Protein AF-A0AA35RNJ8-F1 (afdb_monomer)

Foldseek 3Di:
DDPVVLVVLLVCVVVVHADDPVVLVVLLVLLLVLLQPAFLEAEAEQDPLAQWEWEAEADAQVSVVVVVCCVVQNDFDNNYAYEYAANQHFQHLRSVSRVSSLSNSCSVCVRRRAYAHALCLAPVNCVVRPVCVSCCVSDRNVSVVSSNQSSLSHRQWYQYPVHDIGARADAFPDPPDDPVVSRPDNSRDGQDPDDRCSRSRHHPPDPPDDDDDPDDPDDTDIPRDDDDDDDDDDDDDD

Sequence (238 aa):
MAVEFMTGLLDWLKEEKKLHRKYAYKILLRSKEIFEAQPSLVAVSIPDSSDRFTVCGDIHGQFYDLLNIFTLNGLPSQDNPYLFNGDFVDRGSFSVEVILSLLGFKVLYPDHFFMSRGNHESINMNQMYGFEGEVRAKYSQQMWDLFTEIFNWLPLAHLLQSRVLVTHGGLFSRDGVKVSELVDIDRNRQPPEEGWYSTVLRPLRRKVGTPLYSALSGGRLVLQRTPPSPLPTAVDHS

Organism: Geodia barretti (NCBI:txid519541)

Radius of gyration: 19.71 Å; Cα contacts (8 Å, |Δi|>4): 374; chains: 1; bounding box: 38×42×77 Å

InterPro domains:
  IPR004843 Calcineurin-like, phosphoesterase domain [PF00149] (52-199)
  IPR006186 Serine/threonine-specific protein phosphatase/bis(5-nucleosyl)-tetraphosphatase [PR00114] (52-79)
  IPR006186 Serine/threonine-specific protein phosphatase/bis(5-nucleosyl)-tetraphosphatase [PR00114] (82-109)
  IPR006186 Serine/threonine-specific protein phosphatase/bis(5-nucleosyl)-tetraphosphatase [PR00114] (115-139)
  IPR006186 Serine/threonine-specific protein phosphatase/bis(5-nucleosyl)-tetraphosphatase [PR00114] (149-175)
  IPR006186 Serine/threonine-specific protein phosphatase/bis(5-nucleosyl)-tetraphosphatase [SM00156] (19-230)
  IPR013235 PPP domain [PF08321] (2-42)
  IPR029052 Metallo-dependent phosphatase-like [G3DSA:3.60.21.10] (1-207)
  IPR029052 Metallo-dependent phosphatase-like [SSF56300] (6-201)
  IPR051134 Protein Phosphatase PPP [PTHR45668] (3-196)

Solvent-accessible surface area (backbone atoms only — not comparable to full-atom values): 13580 Å² total; per-residue (Å²): 118,57,72,68,55,52,55,52,47,53,54,40,43,72,71,72,45,80,78,58,66,74,58,52,51,51,39,51,55,53,33,36,58,54,32,67,73,49,52,27,43,41,76,41,79,77,53,90,84,31,82,49,60,46,64,41,62,71,48,27,6,42,38,70,58,53,52,46,51,31,69,76,72,46,64,82,39,84,62,38,25,38,33,38,37,13,26,46,37,23,80,33,95,31,20,69,59,32,48,54,50,53,38,43,44,30,56,58,33,65,92,32,32,43,60,30,28,20,54,45,55,31,70,75,39,18,69,74,39,41,38,48,59,50,36,42,72,78,67,31,66,72,56,41,56,50,51,55,56,38,37,20,36,38,20,47,29,36,29,41,69,87,74,47,79,46,51,42,32,41,67,56,84,50,85,89,75,52,77,71,64,47,43,74,46,87,49,78,48,76,82,56,97,69,60,54,63,42,22,25,34,35,58,78,81,74,72,90,86,74,90,78,89,76,88,71,88,70,98,68,69,72,70,71,86,74,78,84,76,79,77,85,76,84,80,85,80,134

Nearest PDB structures (foldseek):
  4zvz-assembly3_C  TM=9.893E-01  e=2.559E-28  Homo sapiens
  1s95-assembly2_B  TM=9.867E-01  e=2.003E-28  Homo sapiens
  1wao-assembly4_4  TM=9.871E-01  e=3.075E-28  Homo sapiens
  7zr5-assembly1_P  TM=9.859E-01  e=3.075E-28  Homo sapiens
  3icf-assembly1_B  TM=9.747E-01  e=1.811E-22  Saccharomyces cerevisiae

Mean predicted aligned error: 8.87 Å

Structure (mmCIF, N/CA/C/O backbone):
data_AF-A0AA35RNJ8-F1
#
_entry.id   AF-A0AA35RNJ8-F1
#
loop_
_atom_site.group_PDB
_atom_site.id
_atom_site.type_symbol
_atom_site.label_atom_id
_atom_site.label_alt_id
_atom_site.label_comp_id
_atom_site.label_asym_id
_atom_site.label_entity_id
_atom_site.label_seq_id
_atom_site.pdbx_PDB_ins_code
_atom_site.Cartn_x
_atom_site.Cartn_y
_atom_site.Cartn_z
_atom_site.occupancy
_atom_site.B_iso_or_equiv
_atom_site.auth_seq_id
_atom_site.auth_comp_id
_atom_site.auth_asym_id
_atom_site.auth_atom_id
_atom_site.pdbx_PDB_model_num
ATOM 1 N N . MET A 1 1 ? -6.041 -11.421 12.009 1.00 78.44 1 MET A N 1
ATOM 2 C CA . MET A 1 1 ? -7.011 -10.307 11.902 1.00 78.44 1 MET A CA 1
ATOM 3 C C . MET A 1 1 ? -8.291 -10.894 11.342 1.00 78.44 1 MET A C 1
ATOM 5 O O . MET A 1 1 ? -8.174 -11.878 10.628 1.00 78.44 1 MET A O 1
ATOM 9 N N . ALA A 1 2 ? -9.464 -10.380 11.703 1.00 90.44 2 ALA A N 1
ATOM 10 C CA . ALA A 1 2 ? -10.745 -10.917 11.238 1.00 90.44 2 ALA A CA 1
ATOM 11 C C . ALA A 1 2 ? -11.422 -9.932 10.271 1.00 90.44 2 ALA A C 1
ATOM 13 O O . ALA A 1 2 ? -11.096 -8.741 10.296 1.00 90.44 2 ALA A O 1
ATOM 14 N N . VAL A 1 3 ? -12.341 -10.416 9.434 1.00 93.44 3 VAL A N 1
ATOM 15 C CA . VAL A 1 3 ? -13.060 -9.588 8.447 1.00 93.44 3 VAL A CA 1
ATOM 16 C C . VAL A 1 3 ? -13.877 -8.507 9.152 1.00 93.44 3 VAL A C 1
ATOM 18 O O . VAL A 1 3 ? -13.848 -7.348 8.749 1.00 93.44 3 VAL A O 1
ATOM 21 N N . GLU A 1 4 ? -14.502 -8.861 10.272 1.00 95.88 4 GLU A N 1
ATOM 22 C CA . GLU A 1 4 ? -15.328 -7.987 11.108 1.00 95.88 4 GLU A CA 1
ATOM 23 C C . GLU A 1 4 ? -14.520 -6.822 11.688 1.00 95.88 4 GLU A C 1
ATOM 25 O O . GLU A 1 4 ? -15.027 -5.710 11.837 1.00 95.88 4 GLU A O 1
ATOM 30 N N . PHE A 1 5 ? -13.238 -7.055 11.997 1.00 96.81 5 PHE A N 1
ATOM 31 C CA . PHE A 1 5 ? -12.344 -5.981 12.424 1.00 96.81 5 PHE A CA 1
ATOM 32 C C . PHE A 1 5 ? -12.096 -4.993 11.285 1.00 96.81 5 PHE A C 1
ATOM 34 O O . PHE A 1 5 ? -12.084 -3.792 11.528 1.00 96.81 5 PHE A O 1
ATOM 41 N N . MET A 1 6 ? -11.903 -5.482 10.056 1.00 97.75 6 MET A N 1
ATOM 42 C CA . MET A 1 6 ? -11.664 -4.611 8.907 1.00 97.75 6 MET A CA 1
ATOM 43 C C . MET A 1 6 ? -12.905 -3.808 8.532 1.00 97.75 6 MET A C 1
ATOM 45 O O . MET A 1 6 ? -12.786 -2.606 8.331 1.00 97.75 6 MET A O 1
ATOM 49 N N . THR A 1 7 ? -14.090 -4.418 8.499 1.00 96.75 7 THR A N 1
ATOM 50 C CA . THR A 1 7 ? -15.334 -3.675 8.237 1.00 96.75 7 THR A CA 1
ATOM 51 C C . THR A 1 7 ? -15.586 -2.629 9.322 1.00 96.75 7 THR A C 1
ATOM 53 O O . THR A 1 7 ? -15.802 -1.464 9.004 1.00 96.75 7 THR A O 1
ATOM 56 N N . GLY A 1 8 ? -15.426 -2.999 10.599 1.00 98.00 8 GLY A N 1
ATOM 57 C CA . GLY A 1 8 ? -15.548 -2.054 11.711 1.00 98.00 8 GLY A CA 1
ATOM 58 C C . GLY A 1 8 ? -14.493 -0.943 11.687 1.00 98.00 8 GLY A C 1
ATOM 59 O O . GLY A 1 8 ? -14.791 0.190 12.054 1.00 98.00 8 GLY A O 1
ATOM 60 N N . LEU A 1 9 ? -13.270 -1.232 11.228 1.00 98.06 9 LEU A N 1
ATOM 61 C CA . LEU A 1 9 ? -12.228 -0.225 11.029 1.00 98.06 9 LEU A CA 1
ATOM 62 C C . LEU A 1 9 ? -12.621 0.769 9.932 1.00 98.06 9 LEU A C 1
ATOM 64 O O . LEU A 1 9 ? -12.487 1.969 10.149 1.00 98.06 9 LEU A O 1
ATOM 68 N N . LEU A 1 10 ? -13.101 0.293 8.781 1.00 98.31 10 LEU A N 1
ATOM 69 C CA . LEU A 1 10 ? -13.518 1.167 7.683 1.00 98.31 10 LEU A CA 1
ATOM 70 C C . LEU A 1 10 ? -14.651 2.104 8.116 1.00 98.31 10 LEU A C 1
ATOM 72 O O . LEU A 1 10 ? -14.561 3.302 7.863 1.00 98.31 10 LEU A O 1
ATOM 76 N N . ASP A 1 11 ? -15.658 1.588 8.824 1.00 98.25 11 ASP A N 1
ATOM 77 C CA . ASP A 1 11 ? -16.761 2.401 9.350 1.00 98.25 11 ASP A CA 1
ATOM 78 C C . ASP A 1 11 ? -16.270 3.420 10.391 1.00 98.25 11 ASP A C 1
ATOM 80 O O . ASP A 1 11 ? -16.636 4.593 10.342 1.00 98.25 11 ASP A O 1
ATOM 84 N N . TRP A 1 12 ? -15.368 3.011 11.290 1.00 98.31 12 TRP A N 1
ATOM 85 C CA . TRP A 1 12 ? -14.765 3.901 12.287 1.00 98.31 12 TRP A CA 1
ATOM 86 C C . TRP A 1 12 ? -14.001 5.064 11.644 1.00 98.31 12 TRP A C 1
ATOM 88 O O . TRP A 1 12 ? -14.158 6.213 12.055 1.00 98.31 12 TRP A O 1
ATOM 98 N N . LEU A 1 13 ? -13.190 4.776 10.623 1.00 98.25 13 LEU A N 1
ATOM 99 C CA . LEU A 1 13 ? -12.425 5.790 9.895 1.00 98.25 13 LEU A CA 1
ATOM 100 C C . LEU A 1 13 ? -13.328 6.662 9.010 1.00 98.25 13 LEU A C 1
ATOM 102 O O . LEU A 1 13 ? -13.042 7.843 8.839 1.00 98.25 13 LEU A O 1
ATOM 106 N N . LYS A 1 14 ? -14.434 6.116 8.484 1.00 97.88 14 LYS A N 1
ATOM 107 C CA . LYS A 1 14 ? -15.440 6.865 7.708 1.00 97.88 14 LYS A CA 1
ATOM 108 C C . LYS A 1 14 ? -16.159 7.909 8.559 1.00 97.88 14 LYS A C 1
ATOM 110 O O . LYS A 1 14 ? -16.557 8.945 8.046 1.00 97.88 14 LYS A O 1
ATOM 115 N N . GLU A 1 15 ? -16.298 7.650 9.855 1.00 98.06 15 GLU A N 1
ATOM 116 C CA . GLU A 1 15 ? -16.777 8.621 10.845 1.00 98.06 15 GLU A CA 1
ATOM 117 C C . GLU A 1 15 ? -15.661 9.558 11.352 1.00 98.06 15 GLU A C 1
ATOM 119 O O . GLU A 1 15 ? -15.817 10.207 12.385 1.00 98.06 15 GLU A O 1
ATOM 124 N N . GLU A 1 16 ? -14.517 9.599 10.658 1.00 96.94 16 GLU A N 1
ATOM 125 C CA . GLU A 1 16 ? -13.336 10.417 10.970 1.00 96.94 16 GLU A CA 1
ATOM 126 C C . GLU A 1 16 ? -12.744 10.151 12.361 1.00 96.94 16 GLU A C 1
ATOM 128 O O . GLU A 1 16 ? -12.036 10.974 12.952 1.00 96.94 16 GLU A O 1
ATOM 133 N N . LYS A 1 17 ? -13.003 8.962 12.912 1.00 97.94 17 LYS A N 1
ATOM 134 C CA . LYS A 1 17 ? -12.457 8.572 14.205 1.00 97.94 17 LYS A CA 1
ATOM 135 C C . LYS A 1 17 ? -11.077 7.964 14.028 1.00 97.94 17 LYS A C 1
ATOM 137 O O . LYS A 1 17 ? -10.811 7.133 13.166 1.00 97.94 17 LYS A O 1
ATOM 142 N N . LYS A 1 18 ? -10.182 8.312 14.947 1.00 97.31 18 LYS A N 1
ATOM 143 C CA . LYS A 1 18 ? -8.805 7.816 14.941 1.00 97.31 18 LYS A CA 1
ATOM 144 C C . LYS A 1 18 ? -8.711 6.390 15.490 1.00 97.31 18 LYS A C 1
ATOM 146 O O . LYS A 1 18 ? -9.174 6.122 16.602 1.00 97.31 18 LYS A O 1
ATOM 151 N N . LEU A 1 19 ? -8.040 5.484 14.773 1.00 98.19 19 LEU A N 1
ATOM 152 C CA . LEU A 1 19 ? -7.708 4.153 15.295 1.00 98.19 19 LEU A CA 1
ATOM 153 C C . LEU A 1 19 ? -6.732 4.275 16.473 1.00 98.19 19 LEU A C 1
ATOM 155 O O . LEU A 1 19 ? -5.708 4.953 16.379 1.00 98.19 19 LEU A O 1
ATOM 159 N N . HIS A 1 20 ? -7.001 3.586 17.581 1.00 98.31 20 HIS A N 1
ATOM 160 C CA . HIS A 1 20 ? -6.119 3.622 18.746 1.00 98.31 20 HIS A CA 1
ATOM 161 C C . HIS A 1 20 ? -4.700 3.120 18.405 1.00 98.31 20 HIS A C 1
ATOM 163 O O . HIS A 1 20 ? -4.530 2.050 17.817 1.00 98.31 20 HIS A O 1
ATOM 169 N N . ARG A 1 21 ? -3.666 3.849 18.860 1.00 97.56 21 ARG A N 1
ATOM 170 C CA . ARG A 1 21 ? -2.247 3.618 18.507 1.00 97.56 21 ARG A CA 1
ATOM 171 C C . ARG A 1 21 ? -1.781 2.165 18.649 1.00 97.56 21 ARG A C 1
ATOM 173 O O . ARG A 1 21 ? -1.030 1.679 17.817 1.00 97.56 21 ARG A O 1
ATOM 180 N N . LYS A 1 22 ? -2.255 1.447 19.677 1.00 97.88 22 LYS A N 1
ATOM 181 C CA . LYS A 1 22 ? -1.909 0.032 19.918 1.00 97.88 22 LYS A CA 1
ATOM 182 C C . LYS A 1 22 ? -2.315 -0.870 18.747 1.00 97.88 22 LYS A C 1
ATOM 184 O O . LYS A 1 22 ? -1.592 -1.808 18.436 1.00 97.88 22 LYS A O 1
ATOM 189 N N . TYR A 1 23 ? -3.466 -0.613 18.128 1.00 98.19 23 TYR A N 1
ATOM 190 C CA . TYR A 1 23 ? -3.938 -1.396 16.987 1.00 98.19 23 TYR A CA 1
ATOM 191 C C . TYR A 1 23 ? -3.216 -0.990 15.703 1.00 98.19 23 TYR A C 1
ATOM 193 O O . TYR A 1 23 ? -2.809 -1.875 14.961 1.00 98.19 23 TYR A O 1
ATOM 201 N N . ALA A 1 24 ? -2.956 0.308 15.506 1.00 98.44 24 ALA A N 1
ATOM 202 C CA . ALA A 1 24 ? -2.128 0.790 14.398 1.00 98.44 24 ALA A CA 1
ATOM 203 C C . ALA A 1 24 ? -0.730 0.140 14.415 1.00 98.44 24 ALA A C 1
ATOM 205 O O . ALA A 1 24 ? -0.337 -0.482 13.435 1.00 98.44 24 ALA A O 1
ATOM 206 N N . TYR A 1 25 ? -0.035 0.143 15.560 1.00 98.31 25 TYR A N 1
ATOM 207 C CA . TYR A 1 25 ? 1.257 -0.543 15.705 1.00 98.31 25 TYR A CA 1
ATOM 208 C C . TYR A 1 25 ? 1.182 -2.042 15.395 1.00 98.31 25 TYR A C 1
ATOM 210 O O . TYR A 1 25 ? 2.079 -2.574 14.751 1.00 98.31 25 TYR A O 1
ATOM 218 N N . LYS A 1 26 ? 0.117 -2.734 15.817 1.00 98.12 26 LYS A N 1
ATOM 219 C CA . LYS A 1 26 ? -0.062 -4.159 15.498 1.00 98.12 26 LYS A CA 1
ATOM 220 C C . LYS A 1 26 ? -0.210 -4.407 13.995 1.00 98.12 26 LYS A C 1
ATOM 222 O O . LYS A 1 26 ? 0.358 -5.375 13.500 1.00 98.12 26 LYS A O 1
ATOM 227 N N . ILE A 1 27 ? -0.958 -3.556 13.286 1.00 98.62 27 ILE A N 1
ATOM 228 C CA . ILE A 1 27 ? -1.098 -3.627 11.822 1.00 98.62 27 ILE A CA 1
ATOM 229 C C . ILE A 1 27 ? 0.267 -3.406 11.162 1.00 98.62 27 ILE A C 1
ATOM 231 O O . ILE A 1 27 ? 0.684 -4.193 10.314 1.00 98.62 27 ILE A O 1
ATOM 235 N N . LEU A 1 28 ? 0.989 -2.372 11.592 1.00 98.62 28 LEU A N 1
ATOM 236 C CA . LEU A 1 28 ? 2.284 -2.001 11.029 1.00 98.62 28 LEU A CA 1
ATOM 237 C C . LEU A 1 28 ? 3.337 -3.090 11.229 1.00 98.62 28 LEU A C 1
ATOM 239 O O . LEU A 1 28 ? 3.918 -3.556 10.258 1.00 98.62 28 LEU A O 1
ATOM 243 N N . LEU A 1 29 ? 3.527 -3.574 12.456 1.00 98.44 29 LEU A N 1
ATOM 244 C CA . LEU A 1 29 ? 4.507 -4.628 12.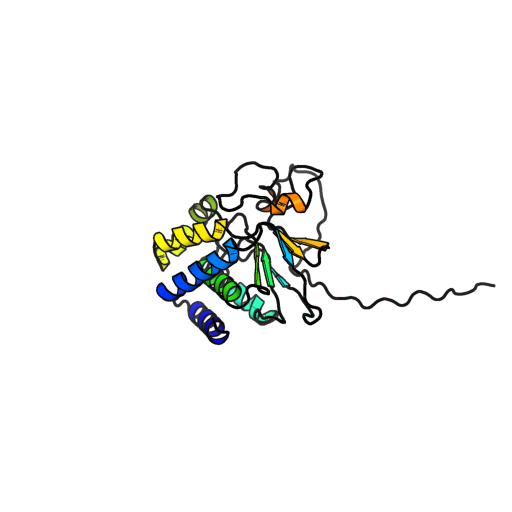730 1.00 98.44 29 LEU A CA 1
ATOM 245 C C . LEU A 1 29 ? 4.192 -5.913 11.957 1.00 98.44 29 LEU A C 1
ATOM 247 O O . LEU A 1 29 ? 5.084 -6.502 11.356 1.00 98.44 29 LEU A O 1
ATOM 251 N N . ARG A 1 30 ? 2.914 -6.313 11.893 1.00 98.44 30 ARG A N 1
ATOM 252 C CA . ARG A 1 30 ? 2.538 -7.530 11.169 1.00 98.44 30 ARG A CA 1
ATOM 253 C C . ARG A 1 30 ? 2.676 -7.383 9.653 1.00 98.44 30 ARG A C 1
ATOM 255 O O . ARG A 1 30 ? 3.055 -8.339 8.989 1.00 98.44 30 ARG A O 1
ATOM 262 N N . SER A 1 31 ? 2.367 -6.212 9.100 1.00 98.38 31 SER A N 1
ATOM 263 C CA . SER A 1 31 ? 2.578 -5.947 7.672 1.00 98.38 31 SER A CA 1
ATOM 264 C C . SER A 1 31 ? 4.064 -5.877 7.318 1.00 98.38 31 SER A C 1
ATOM 266 O O . SER A 1 31 ? 4.451 -6.439 6.298 1.00 98.38 31 SER A O 1
ATOM 268 N N . LYS A 1 32 ? 4.903 -5.296 8.189 1.00 98.44 32 LYS A N 1
ATOM 269 C CA . LYS A 1 32 ? 6.366 -5.300 8.054 1.00 98.44 32 LYS A CA 1
ATOM 270 C C . LYS A 1 32 ? 6.911 -6.720 7.901 1.00 98.44 32 LYS A C 1
ATOM 272 O O . LYS A 1 32 ? 7.569 -6.996 6.908 1.00 98.44 32 LYS A O 1
ATOM 277 N N . GLU A 1 33 ? 6.552 -7.622 8.818 1.00 98.38 33 GLU A N 1
ATOM 278 C CA . GLU A 1 33 ? 6.964 -9.036 8.772 1.00 98.38 33 GLU A CA 1
ATOM 279 C C . GLU A 1 33 ? 6.581 -9.712 7.444 1.00 98.38 33 GLU A C 1
ATOM 281 O O . GLU A 1 33 ? 7.350 -10.498 6.893 1.00 98.38 33 GLU A O 1
ATOM 286 N N . ILE A 1 34 ? 5.393 -9.401 6.908 1.00 98.44 34 ILE A N 1
ATOM 287 C CA . ILE A 1 34 ? 4.939 -9.946 5.623 1.00 98.44 34 ILE A CA 1
ATOM 288 C C . ILE A 1 34 ? 5.799 -9.405 4.477 1.00 98.44 34 ILE A C 1
ATOM 290 O O . ILE A 1 34 ? 6.244 -10.181 3.638 1.00 98.44 34 ILE A O 1
ATOM 294 N N . PHE A 1 35 ? 6.040 -8.094 4.425 1.00 98.25 35 PHE A N 1
ATOM 295 C CA . PHE A 1 35 ? 6.813 -7.486 3.343 1.00 98.25 35 PHE A CA 1
ATOM 296 C C . PHE A 1 35 ? 8.298 -7.855 3.390 1.00 98.25 35 PHE A C 1
ATOM 298 O O . PHE A 1 35 ? 8.889 -8.049 2.333 1.00 98.25 35 PHE A O 1
ATOM 305 N N . GLU A 1 36 ? 8.892 -8.013 4.574 1.00 97.19 36 GLU A N 1
ATOM 306 C CA . GLU A 1 36 ? 10.279 -8.475 4.749 1.00 97.19 36 GLU A CA 1
ATOM 307 C C . GLU A 1 36 ? 10.509 -9.865 4.143 1.00 97.19 36 GLU A C 1
ATOM 309 O O . GLU A 1 36 ? 11.550 -10.117 3.539 1.00 97.19 36 GLU A O 1
ATOM 314 N N . ALA A 1 37 ? 9.516 -10.751 4.241 1.00 96.62 37 ALA A N 1
ATOM 315 C CA . ALA A 1 37 ? 9.571 -12.089 3.659 1.00 96.62 37 ALA A CA 1
ATOM 316 C C . ALA A 1 37 ? 9.339 -12.118 2.134 1.00 96.62 37 ALA A C 1
ATOM 318 O O . ALA A 1 37 ? 9.562 -13.151 1.501 1.00 96.62 37 ALA A O 1
ATOM 319 N N . GLN A 1 38 ? 8.870 -11.021 1.529 1.00 95.38 38 GLN A N 1
ATOM 320 C CA . GLN A 1 38 ? 8.571 -10.967 0.098 1.00 95.38 38 GLN A CA 1
ATOM 321 C C . GLN A 1 38 ? 9.800 -10.566 -0.743 1.00 95.38 38 GLN A C 1
ATOM 323 O O . GLN A 1 38 ? 10.631 -9.763 -0.307 1.00 95.38 38 GLN A O 1
ATOM 328 N N . PRO A 1 39 ? 9.924 -11.076 -1.982 1.00 95.31 39 PRO A N 1
ATOM 329 C CA . PRO A 1 39 ? 10.918 -10.593 -2.939 1.00 95.31 39 PRO A CA 1
ATOM 330 C C . PRO A 1 39 ? 10.570 -9.191 -3.461 1.00 95.31 39 PRO A C 1
ATOM 332 O O . PRO A 1 39 ? 9.438 -8.719 -3.343 1.00 95.31 39 PRO A O 1
ATOM 335 N N . SER A 1 40 ? 11.541 -8.529 -4.095 1.00 94.94 40 SER A N 1
ATOM 336 C CA . SER A 1 40 ? 11.342 -7.197 -4.686 1.00 94.94 40 SER A CA 1
ATOM 337 C C . SER A 1 40 ? 10.414 -7.215 -5.907 1.00 94.94 40 SER A C 1
ATOM 339 O O . SER A 1 40 ? 9.721 -6.229 -6.164 1.00 94.94 40 SER A O 1
ATOM 341 N N . LEU A 1 41 ? 10.351 -8.351 -6.607 1.00 95.31 41 LEU A N 1
ATOM 342 C CA . LEU A 1 41 ? 9.354 -8.671 -7.624 1.00 95.31 41 LEU A CA 1
ATOM 343 C C . LEU A 1 41 ? 8.482 -9.827 -7.129 1.00 95.31 41 LEU A C 1
ATOM 345 O O . LEU A 1 41 ? 8.969 -10.948 -6.986 1.00 95.31 41 LEU A O 1
ATOM 349 N N . VAL A 1 42 ? 7.189 -9.580 -6.935 1.00 95.94 42 VAL A N 1
ATOM 350 C CA . VAL A 1 42 ? 6.241 -10.614 -6.503 1.00 95.94 42 VAL A CA 1
ATOM 351 C C . VAL A 1 42 ? 5.561 -11.234 -7.722 1.00 95.94 42 VAL A C 1
ATOM 353 O O . VAL A 1 42 ? 4.842 -10.564 -8.463 1.00 95.94 42 VAL A O 1
ATOM 356 N N . ALA A 1 43 ? 5.776 -12.531 -7.934 1.00 95.19 43 ALA A N 1
ATOM 357 C CA . ALA A 1 43 ? 5.023 -13.297 -8.921 1.00 95.19 43 ALA A CA 1
ATOM 358 C C . ALA A 1 43 ? 3.645 -13.657 -8.351 1.00 95.19 43 ALA A C 1
ATOM 360 O O . ALA A 1 43 ? 3.548 -14.223 -7.263 1.00 95.19 43 ALA A O 1
ATOM 361 N N . VAL A 1 44 ? 2.582 -13.340 -9.089 1.00 94.44 44 VAL A N 1
ATOM 362 C CA . VAL A 1 44 ? 1.198 -13.579 -8.666 1.00 94.44 44 VAL A CA 1
ATOM 363 C C . VAL A 1 44 ? 0.543 -14.568 -9.619 1.00 94.44 44 VAL A C 1
ATOM 365 O O . VAL A 1 44 ? 0.388 -14.298 -10.813 1.00 94.44 44 VAL A O 1
ATOM 368 N N . SER A 1 45 ? 0.125 -15.706 -9.070 1.00 90.31 45 SER A N 1
ATOM 369 C CA . SER A 1 45 ? -0.745 -16.656 -9.762 1.00 90.31 45 SER A CA 1
ATOM 370 C C . SER A 1 45 ? -2.185 -16.351 -9.373 1.00 90.31 45 SER A C 1
ATOM 372 O O . SER A 1 45 ? -2.518 -16.376 -8.194 1.00 90.31 45 SER A O 1
ATOM 374 N N . ILE A 1 46 ? -3.023 -16.024 -10.354 1.00 85.94 46 ILE A N 1
ATOM 375 C CA . ILE A 1 46 ? -4.451 -15.768 -10.127 1.00 85.94 46 ILE A CA 1
ATOM 376 C C . ILE A 1 46 ? -5.148 -17.136 -10.117 1.00 85.94 46 ILE A C 1
ATOM 378 O O . ILE A 1 46 ? -5.069 -17.821 -11.142 1.00 85.94 46 ILE A O 1
ATOM 382 N N . PRO A 1 47 ? -5.777 -17.560 -9.005 1.00 76.44 47 PRO A N 1
ATOM 383 C CA . PRO A 1 47 ? -6.462 -18.847 -8.932 1.00 76.44 47 PRO A CA 1
ATOM 384 C C . PRO A 1 47 ? -7.537 -18.981 -10.012 1.00 76.44 47 PRO A C 1
ATOM 386 O O . PRO A 1 47 ? -8.190 -18.001 -10.364 1.00 76.44 47 PRO A O 1
ATOM 389 N N . ASP A 1 48 ? -7.776 -20.200 -10.497 1.00 77.31 48 ASP A N 1
ATOM 390 C CA . ASP A 1 48 ? -8.885 -20.455 -11.428 1.00 77.31 48 ASP A CA 1
ATOM 391 C C . ASP A 1 48 ? -10.261 -20.226 -10.790 1.00 77.31 48 ASP A C 1
ATOM 393 O O . ASP A 1 48 ? -11.227 -19.989 -11.507 1.00 77.31 48 ASP A O 1
ATOM 397 N N . SER A 1 49 ? -10.342 -20.263 -9.456 1.00 73.25 49 SER A N 1
ATOM 398 C CA . SER A 1 49 ? -11.540 -19.910 -8.688 1.00 73.25 49 SER A CA 1
ATOM 399 C C . SER A 1 49 ? -11.808 -18.404 -8.627 1.00 73.25 49 SER A C 1
ATOM 401 O O . SER A 1 49 ? -12.906 -18.003 -8.253 1.00 73.25 49 SER A O 1
ATOM 403 N N . SER A 1 50 ? -10.827 -17.563 -8.966 1.00 74.56 50 SER A N 1
ATOM 404 C CA . SER A 1 50 ? -10.990 -16.113 -9.001 1.00 74.56 50 SER A CA 1
ATOM 405 C C . SER A 1 50 ? -11.353 -15.669 -10.416 1.00 74.56 50 SER A C 1
ATOM 407 O O . SER A 1 50 ? -10.517 -15.666 -11.320 1.00 74.56 50 SER A O 1
ATOM 409 N N . ASP A 1 51 ? -12.586 -15.202 -10.601 1.00 80.50 51 ASP A N 1
ATOM 410 C CA . ASP A 1 51 ? -13.051 -14.699 -11.902 1.00 80.50 51 ASP A CA 1
ATOM 411 C C . ASP A 1 51 ? -12.357 -13.395 -12.327 1.00 80.50 51 ASP A C 1
ATOM 413 O O . ASP A 1 51 ? -12.393 -13.008 -13.499 1.00 80.50 51 ASP A O 1
ATOM 417 N N . ARG A 1 52 ? -11.744 -12.679 -11.376 1.00 88.69 52 ARG A N 1
ATOM 418 C CA . ARG A 1 52 ? -11.098 -11.386 -11.617 1.00 88.69 52 ARG A CA 1
ATOM 419 C C . ARG A 1 52 ? -9.901 -11.140 -10.710 1.00 88.69 52 ARG A C 1
ATOM 421 O O . ARG A 1 52 ? -9.805 -11.671 -9.610 1.00 88.69 52 ARG A O 1
ATOM 428 N N . PHE A 1 53 ? -9.038 -10.239 -11.165 1.00 94.12 53 PHE A N 1
ATOM 429 C CA . PHE A 1 53 ? -7.967 -9.633 -10.382 1.00 94.12 53 PHE A CA 1
ATOM 430 C C . PHE A 1 53 ? -7.995 -8.125 -10.616 1.00 94.12 53 PHE A C 1
ATOM 432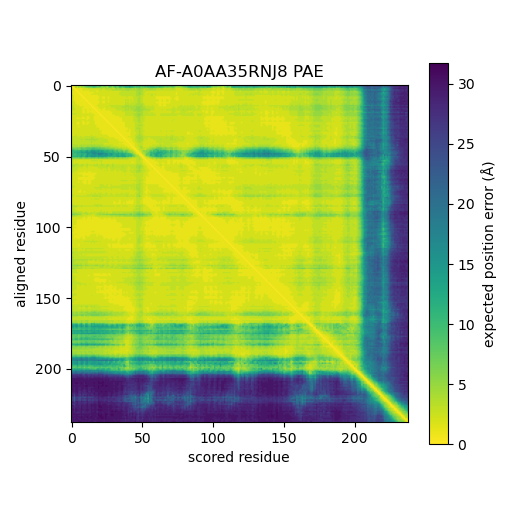 O O . PHE A 1 53 ? -7.975 -7.685 -11.768 1.00 94.12 53 PHE A O 1
ATOM 439 N N . THR A 1 54 ? -8.081 -7.334 -9.547 1.00 96.81 54 THR A N 1
ATOM 440 C CA . THR A 1 54 ? -8.274 -5.882 -9.661 1.00 96.81 54 THR A CA 1
ATOM 441 C C . THR A 1 54 ? -6.965 -5.143 -9.429 1.00 96.81 54 THR A C 1
ATOM 443 O O . THR A 1 54 ? -6.361 -5.283 -8.373 1.00 96.81 54 THR A O 1
ATOM 446 N N . VAL A 1 55 ? -6.535 -4.326 -10.393 1.00 97.56 55 VAL A N 1
ATOM 447 C CA . VAL A 1 55 ? -5.384 -3.427 -10.230 1.00 97.56 55 VAL A CA 1
ATOM 448 C C . VAL A 1 55 ? -5.887 -1.995 -10.063 1.00 97.56 55 VAL A C 1
ATOM 450 O O . VAL A 1 55 ? -6.596 -1.482 -10.930 1.00 97.56 55 VAL A O 1
ATOM 453 N N . CYS A 1 56 ? -5.511 -1.360 -8.959 1.00 97.62 56 CYS A N 1
ATOM 454 C CA . CYS A 1 56 ? -5.778 0.038 -8.643 1.00 97.62 56 CYS A CA 1
ATOM 455 C C . CYS A 1 56 ? -4.479 0.844 -8.763 1.00 97.62 56 CYS A C 1
ATOM 457 O O . CYS A 1 56 ? -3.428 0.375 -8.327 1.00 97.62 56 CYS A O 1
ATOM 459 N N . GLY A 1 57 ? -4.555 2.040 -9.345 1.00 94.94 57 GLY A N 1
ATOM 460 C CA . GLY A 1 57 ? -3.458 3.012 -9.325 1.00 94.94 57 GLY A CA 1
ATOM 461 C C . GLY A 1 57 ? -3.487 3.876 -8.063 1.00 94.94 57 GLY A C 1
ATOM 462 O O . GLY A 1 57 ? -3.979 3.443 -7.019 1.00 94.94 57 GLY A O 1
ATOM 463 N N . ASP A 1 58 ? -2.991 5.099 -8.209 1.00 95.69 58 ASP A N 1
ATOM 464 C CA . ASP A 1 58 ? -2.818 6.097 -7.157 1.00 95.69 58 ASP A CA 1
ATOM 465 C C . ASP A 1 58 ? -4.132 6.390 -6.413 1.00 95.69 58 ASP A C 1
ATOM 467 O O . ASP A 1 58 ? -5.195 6.547 -7.022 1.00 95.69 58 ASP A O 1
ATOM 471 N N . ILE A 1 59 ? -4.041 6.502 -5.085 1.00 96.81 59 ILE A N 1
ATOM 472 C CA . ILE A 1 59 ? -5.163 6.866 -4.203 1.00 96.81 59 ILE A CA 1
ATOM 473 C C . ILE A 1 59 ? -4.911 8.205 -3.507 1.00 96.81 59 ILE A C 1
ATOM 475 O O . ILE A 1 59 ? -5.868 8.922 -3.226 1.00 96.81 59 ILE A O 1
ATOM 479 N N . HIS A 1 60 ? -3.651 8.549 -3.215 1.00 97.31 60 HIS A N 1
ATOM 480 C CA . HIS A 1 60 ? -3.246 9.843 -2.651 1.00 97.31 60 HIS A CA 1
ATOM 481 C C . HIS A 1 60 ? -4.125 10.346 -1.498 1.00 97.31 60 HIS A C 1
ATOM 483 O O . HIS A 1 60 ? -4.663 11.451 -1.531 1.00 97.31 60 HIS A O 1
ATOM 489 N N . GLY A 1 61 ? -4.328 9.512 -0.477 1.00 96.94 61 GLY A N 1
ATOM 490 C CA . GLY A 1 61 ? -5.075 9.891 0.721 1.00 96.94 61 GLY A CA 1
ATOM 491 C C . GLY A 1 61 ? -6.556 10.205 0.491 1.00 96.94 61 GLY A C 1
ATOM 492 O O . GLY A 1 61 ? -7.177 10.839 1.344 1.00 96.94 61 GLY A O 1
ATOM 493 N N . GLN A 1 62 ? -7.145 9.774 -0.629 1.00 97.88 62 GLN A N 1
ATOM 494 C CA . GLN A 1 62 ? -8.576 9.904 -0.911 1.00 97.88 62 GLN A CA 1
ATOM 495 C C . GLN A 1 62 ? -9.368 8.733 -0.305 1.00 97.88 62 GLN A C 1
ATOM 497 O O . GLN A 1 62 ? -9.866 7.848 -1.002 1.00 97.88 62 GLN A O 1
ATOM 502 N N . PHE A 1 63 ? -9.484 8.706 1.027 1.00 98.56 63 PHE A N 1
ATOM 503 C CA . PHE A 1 63 ? -10.092 7.580 1.750 1.00 98.56 63 PHE A CA 1
ATOM 504 C C . PHE A 1 63 ? -11.542 7.281 1.338 1.00 98.56 63 PHE A C 1
ATOM 506 O O . PHE A 1 63 ? -11.915 6.121 1.173 1.00 98.56 63 PHE A O 1
ATOM 513 N N . TYR A 1 64 ? -12.362 8.304 1.110 1.00 98.12 64 TYR A N 1
ATOM 514 C CA . TYR A 1 64 ? -13.751 8.102 0.693 1.00 98.12 64 TYR A CA 1
ATOM 515 C C . TYR A 1 64 ? -13.866 7.514 -0.723 1.00 98.12 64 TYR A C 1
ATOM 517 O O . TYR A 1 64 ? -14.761 6.706 -0.978 1.00 98.12 64 TYR A O 1
ATOM 525 N N . ASP A 1 65 ? -12.924 7.831 -1.615 1.00 98.06 65 ASP A N 1
ATOM 526 C CA . ASP A 1 65 ? -12.850 7.213 -2.941 1.00 98.06 65 ASP A CA 1
ATOM 527 C C . ASP A 1 65 ? -12.378 5.757 -2.850 1.00 98.06 65 ASP A C 1
ATOM 529 O O . ASP A 1 65 ? -12.915 4.894 -3.544 1.00 98.06 65 ASP A O 1
ATOM 533 N N . LEU A 1 66 ? -11.463 5.438 -1.925 1.00 98.31 66 LEU A N 1
ATOM 534 C CA . LEU A 1 66 ? -11.102 4.052 -1.608 1.00 98.31 66 LEU A CA 1
ATOM 535 C C . LEU A 1 66 ? -12.326 3.239 -1.146 1.00 98.31 66 LEU A C 1
ATOM 537 O O . LEU A 1 66 ? -12.542 2.121 -1.619 1.00 98.31 66 LEU A O 1
ATOM 541 N N . LEU A 1 67 ? -13.164 3.800 -0.269 1.00 98.25 67 LEU A N 1
ATOM 542 C CA . LEU A 1 67 ? -14.420 3.157 0.140 1.00 98.25 67 LEU A CA 1
ATOM 543 C C . LEU A 1 67 ? -15.372 2.961 -1.046 1.00 98.25 67 LEU A C 1
ATOM 545 O O . LEU A 1 67 ? -16.034 1.925 -1.146 1.00 98.25 67 LEU A O 1
ATOM 549 N N . ASN A 1 68 ? -15.428 3.927 -1.963 1.00 98.12 68 ASN A N 1
ATOM 550 C CA . ASN A 1 68 ? -16.237 3.820 -3.172 1.00 98.12 68 ASN A CA 1
ATOM 551 C C . ASN A 1 68 ? -15.728 2.700 -4.100 1.00 98.12 68 ASN A C 1
ATOM 553 O O . ASN A 1 68 ? -16.532 1.918 -4.604 1.00 98.12 68 ASN A O 1
ATOM 557 N N . ILE A 1 69 ? -14.407 2.533 -4.253 1.00 97.94 69 ILE A N 1
ATOM 558 C CA . ILE A 1 69 ? -13.811 1.400 -4.987 1.00 97.94 69 ILE A CA 1
ATOM 559 C C . ILE A 1 69 ? -14.298 0.069 -4.405 1.00 97.94 69 ILE A C 1
ATOM 561 O O . ILE A 1 69 ? -14.735 -0.809 -5.153 1.00 97.94 69 ILE A O 1
ATOM 565 N N . PHE A 1 70 ? -14.264 -0.084 -3.080 1.00 97.75 70 PHE A N 1
ATOM 566 C CA . PHE A 1 70 ? -14.741 -1.302 -2.420 1.00 97.75 70 PHE A CA 1
ATOM 567 C C . PHE A 1 70 ? -16.258 -1.482 -2.512 1.00 97.75 70 PHE A C 1
ATOM 569 O O . PHE A 1 70 ? -16.736 -2.607 -2.619 1.00 97.75 70 PHE A O 1
ATOM 576 N N . THR A 1 71 ? -17.022 -0.393 -2.532 1.00 96.88 71 THR A N 1
ATOM 577 C CA . THR A 1 71 ? -18.480 -0.447 -2.714 1.00 96.88 71 THR A CA 1
ATOM 578 C C . THR A 1 71 ? -18.842 -0.934 -4.119 1.00 96.88 71 THR A C 1
ATOM 580 O O . THR A 1 71 ? -19.719 -1.780 -4.276 1.00 96.88 71 THR A O 1
ATOM 583 N N . LEU A 1 72 ? -18.140 -0.448 -5.147 1.00 96.69 72 LEU A N 1
ATOM 584 C CA . LEU A 1 72 ? -18.417 -0.775 -6.549 1.00 96.69 72 LEU A CA 1
ATOM 585 C C . LEU A 1 72 ? -17.860 -2.136 -6.982 1.00 96.69 72 LEU A C 1
ATOM 587 O O . LEU A 1 72 ? -18.438 -2.794 -7.846 1.00 96.69 72 LEU A O 1
ATOM 591 N N . ASN A 1 73 ? -16.715 -2.545 -6.434 1.00 95.69 73 ASN A N 1
ATOM 592 C CA . ASN A 1 73 ? -15.982 -3.734 -6.879 1.00 95.69 73 ASN A CA 1
ATOM 593 C C . ASN A 1 73 ? -15.923 -4.846 -5.814 1.00 95.69 73 ASN A C 1
ATOM 595 O O . ASN A 1 73 ? -15.325 -5.895 -6.049 1.00 95.69 73 ASN A O 1
ATOM 599 N N . GLY A 1 74 ? -16.582 -4.648 -4.673 1.00 96.50 74 GLY A N 1
ATOM 600 C CA . GLY A 1 74 ? -16.569 -5.558 -3.532 1.00 96.50 74 GLY A CA 1
ATOM 601 C C . GLY A 1 74 ? -15.344 -5.367 -2.638 1.00 96.50 74 GLY A C 1
ATOM 602 O O . GLY A 1 74 ? -14.309 -4.857 -3.062 1.00 96.50 74 GLY A O 1
ATOM 603 N N . LEU A 1 75 ? -15.451 -5.803 -1.384 1.00 97.25 75 LEU A N 1
ATOM 604 C CA . LEU A 1 75 ? -14.312 -5.796 -0.468 1.00 97.25 75 LEU A CA 1
ATOM 605 C C . LEU A 1 75 ? -13.238 -6.799 -0.917 1.00 97.25 75 LEU A C 1
ATOM 607 O O . LEU A 1 75 ? -13.568 -7.797 -1.569 1.00 97.25 75 LEU A O 1
ATOM 611 N N . PRO A 1 76 ? -11.967 -6.572 -0.546 1.00 96.81 76 PRO A N 1
ATOM 612 C CA . PRO A 1 76 ? -10.926 -7.568 -0.725 1.00 96.81 76 PRO A CA 1
ATOM 613 C C . PRO A 1 76 ? -11.274 -8.888 -0.038 1.00 96.81 76 PRO A C 1
ATOM 615 O O . PRO A 1 76 ? -11.734 -8.906 1.108 1.00 96.81 76 PRO A O 1
ATOM 618 N N . SER A 1 77 ? -11.032 -9.991 -0.736 1.00 95.19 77 SER A N 1
ATOM 619 C CA . SER A 1 77 ? -11.197 -11.354 -0.231 1.00 95.19 77 SER A CA 1
ATOM 620 C C . SER A 1 77 ? -10.310 -12.319 -1.021 1.00 95.19 77 SER A C 1
ATOM 622 O O . SER A 1 77 ? -9.609 -11.904 -1.944 1.00 95.19 77 SER A O 1
ATOM 624 N N . GLN A 1 78 ? -10.346 -13.610 -0.679 1.00 92.44 78 GLN A N 1
ATOM 625 C CA . GLN A 1 78 ? -9.662 -14.643 -1.468 1.00 92.44 78 GLN A CA 1
ATOM 626 C C . GLN A 1 78 ? -10.227 -14.734 -2.900 1.00 92.44 78 GLN A C 1
ATOM 628 O O . GLN A 1 78 ? -9.472 -14.877 -3.857 1.00 92.44 78 GLN A O 1
ATOM 633 N N . ASP A 1 79 ? -11.539 -14.540 -3.061 1.00 92.38 79 ASP A N 1
ATOM 634 C CA . ASP A 1 79 ? -12.217 -14.576 -4.366 1.00 92.38 79 ASP A CA 1
ATOM 635 C C . ASP A 1 79 ? -12.200 -13.223 -5.103 1.00 92.38 79 ASP A C 1
ATOM 637 O O . ASP A 1 79 ? -12.544 -13.142 -6.282 1.00 92.38 79 ASP A O 1
ATOM 641 N N . ASN A 1 80 ? -11.799 -12.144 -4.423 1.00 94.50 80 ASN A N 1
ATOM 642 C CA . ASN A 1 80 ? -11.724 -10.791 -4.975 1.00 94.50 80 ASN A CA 1
ATOM 643 C C . ASN A 1 80 ? -10.357 -10.146 -4.675 1.00 94.50 80 ASN A C 1
ATOM 645 O O . ASN A 1 80 ? -10.275 -9.244 -3.832 1.00 94.50 80 ASN A O 1
ATOM 649 N N . PRO A 1 81 ? -9.276 -10.615 -5.328 1.00 96.00 81 PRO A N 1
ATOM 650 C CA . PRO A 1 81 ? -7.929 -10.123 -5.081 1.00 96.00 81 PRO A CA 1
ATOM 651 C C . PRO A 1 81 ? -7.682 -8.729 -5.675 1.00 96.00 81 PRO A C 1
ATOM 653 O O . PRO A 1 81 ? -8.207 -8.367 -6.737 1.00 96.00 81 PRO A O 1
ATOM 656 N N . TYR A 1 82 ? -6.825 -7.964 -4.995 1.00 97.88 82 TYR A N 1
ATOM 657 C CA . TYR A 1 82 ? -6.445 -6.598 -5.365 1.00 97.88 82 TYR A CA 1
ATOM 658 C C . TYR A 1 82 ? -4.932 -6.408 -5.406 1.00 97.88 82 TYR A C 1
ATOM 660 O O . TYR A 1 82 ? -4.215 -6.918 -4.551 1.00 97.88 82 TYR A O 1
ATOM 668 N N . LEU A 1 83 ? -4.473 -5.569 -6.330 1.00 98.38 83 LEU A N 1
ATOM 669 C CA . LEU A 1 83 ? -3.162 -4.931 -6.320 1.00 98.38 83 LEU A CA 1
ATOM 670 C C . LEU A 1 83 ? -3.344 -3.414 -6.306 1.00 98.38 83 LEU A C 1
ATOM 672 O O . LEU A 1 83 ? -3.882 -2.858 -7.257 1.00 98.38 83 LEU A O 1
ATOM 676 N N . PHE A 1 84 ? -2.858 -2.747 -5.263 1.00 98.56 84 PHE A N 1
ATOM 677 C CA . PHE A 1 84 ? -2.736 -1.290 -5.232 1.00 98.56 84 PHE A CA 1
ATOM 678 C C . PHE A 1 84 ? -1.309 -0.892 -5.632 1.00 98.56 84 PHE A C 1
ATOM 680 O O . PHE A 1 84 ? -0.333 -1.298 -4.996 1.00 98.56 84 PHE A O 1
ATOM 687 N N . ASN A 1 85 ? -1.182 -0.137 -6.720 1.00 97.50 85 ASN A N 1
ATOM 688 C CA . ASN A 1 85 ? 0.072 0.084 -7.433 1.00 97.50 85 ASN A CA 1
ATOM 689 C C . ASN A 1 85 ? 0.768 1.398 -7.043 1.00 97.50 85 ASN A C 1
ATOM 691 O O . ASN A 1 85 ? 1.020 2.231 -7.908 1.00 97.50 85 ASN A O 1
ATOM 695 N N . GLY A 1 86 ? 1.096 1.557 -5.760 1.00 95.75 86 GLY A N 1
ATOM 696 C CA . GLY A 1 86 ? 1.816 2.720 -5.227 1.00 95.75 86 GLY A CA 1
ATOM 697 C C . GLY A 1 86 ? 0.970 3.980 -5.054 1.00 95.75 86 GLY A C 1
ATOM 698 O O . GLY A 1 86 ? -0.212 4.001 -5.400 1.00 95.75 86 GLY A O 1
ATOM 699 N N . ASP A 1 87 ? 1.595 5.017 -4.495 1.00 97.38 87 ASP A N 1
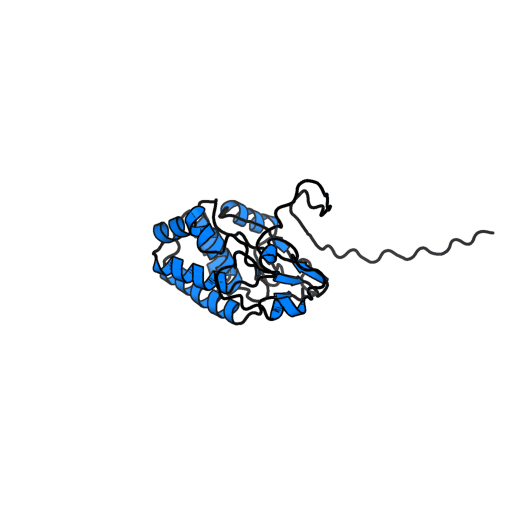ATOM 700 C CA . ASP A 1 87 ? 1.030 6.357 -4.311 1.00 97.38 87 ASP A CA 1
ATOM 701 C C . ASP A 1 87 ? -0.301 6.335 -3.535 1.00 97.38 87 ASP A C 1
ATOM 703 O O . ASP A 1 87 ? -1.351 6.852 -3.934 1.00 97.38 87 ASP A O 1
ATOM 707 N N . PHE A 1 88 ? -0.251 5.694 -2.367 1.00 97.81 88 PHE A N 1
ATOM 708 C CA . PHE A 1 88 ? -1.381 5.568 -1.447 1.00 97.81 88 PHE A CA 1
ATOM 709 C C . PHE A 1 88 ? -1.581 6.833 -0.617 1.00 97.81 88 PHE A C 1
ATOM 711 O O . PHE A 1 88 ? -2.708 7.171 -0.253 1.00 97.81 88 PHE A O 1
ATOM 718 N N . VAL A 1 89 ? -0.471 7.488 -0.281 1.00 98.06 89 VAL A N 1
ATOM 719 C CA . VAL A 1 89 ? -0.387 8.614 0.653 1.00 98.06 89 VAL A CA 1
ATOM 720 C C . VAL A 1 89 ? -0.029 9.912 -0.071 1.00 98.06 89 VAL A C 1
ATOM 722 O O . VAL A 1 89 ? 0.150 9.926 -1.291 1.00 98.06 89 VAL A O 1
ATOM 725 N N . ASP A 1 90 ? 0.095 10.989 0.709 1.00 96.19 90 ASP A N 1
ATOM 726 C CA . ASP A 1 90 ? 0.367 12.360 0.275 1.00 96.19 90 ASP A CA 1
ATOM 727 C C . ASP A 1 90 ? -0.761 13.001 -0.544 1.00 96.19 90 ASP A C 1
ATOM 729 O O . ASP A 1 90 ? -1.626 12.330 -1.102 1.00 96.19 90 ASP A O 1
ATOM 733 N N . ARG A 1 91 ? -0.716 14.338 -0.642 1.00 92.00 91 ARG A N 1
ATOM 734 C CA . ARG A 1 91 ? -1.690 15.221 -1.314 1.00 92.00 91 ARG A CA 1
ATOM 735 C C . ARG A 1 91 ? -3.066 15.245 -0.642 1.00 92.00 91 ARG A C 1
ATOM 737 O O . ARG A 1 91 ? -3.516 16.323 -0.259 1.00 92.00 91 ARG A O 1
ATOM 744 N N . GLY A 1 92 ? -3.728 14.102 -0.488 1.00 90.69 92 GLY A N 1
ATOM 745 C CA . GLY A 1 92 ? -4.985 13.986 0.247 1.00 90.69 92 GLY A CA 1
ATOM 746 C C . GLY A 1 92 ? -4.779 13.975 1.761 1.00 90.69 92 GLY A C 1
ATOM 747 O O . GLY A 1 92 ? -3.747 13.544 2.271 1.00 90.69 92 GLY A O 1
ATOM 748 N N . SER A 1 93 ? -5.792 14.444 2.490 1.00 94.69 93 SER A N 1
ATOM 749 C CA . SER A 1 93 ? -5.738 14.638 3.950 1.00 94.69 93 SER A CA 1
ATOM 750 C C . SER A 1 93 ? -6.217 13.435 4.776 1.00 94.69 93 SER A C 1
ATOM 752 O O . SER A 1 93 ? -6.343 13.541 6.000 1.00 94.69 93 SER A O 1
ATOM 754 N N . PHE A 1 94 ? -6.501 12.306 4.118 1.00 98.06 94 PHE A N 1
ATOM 755 C CA . PHE A 1 94 ? -6.881 11.043 4.757 1.00 98.06 94 PHE A CA 1
ATOM 756 C C . PHE A 1 94 ? -5.889 9.919 4.413 1.00 98.06 94 PHE A C 1
ATOM 758 O O . PHE A 1 94 ? -6.265 8.766 4.176 1.00 98.06 94 PHE A O 1
ATOM 765 N N . SER A 1 95 ? -4.599 10.260 4.323 1.00 98.62 95 SER A N 1
ATOM 766 C CA . SER A 1 95 ? -3.539 9.315 3.960 1.00 98.62 95 SER A CA 1
ATOM 767 C C . SER A 1 95 ? -3.358 8.227 5.016 1.00 98.62 95 SER A C 1
ATOM 769 O O . SER A 1 95 ? -3.142 7.066 4.672 1.00 98.62 95 SER A O 1
ATOM 771 N N . VAL A 1 96 ? -3.493 8.571 6.301 1.00 98.69 96 VAL A N 1
ATOM 772 C CA . VAL A 1 96 ? -3.413 7.626 7.423 1.00 98.69 96 VAL A CA 1
ATOM 773 C C . VAL A 1 96 ? -4.539 6.592 7.360 1.00 98.69 96 VAL A C 1
ATOM 775 O O . VAL A 1 96 ? -4.292 5.404 7.568 1.00 98.69 96 VAL A O 1
ATOM 778 N N . GLU A 1 97 ? -5.762 7.013 7.054 1.00 98.81 97 GLU A N 1
ATOM 779 C CA . GLU A 1 97 ? -6.930 6.140 6.928 1.00 98.81 97 GLU A CA 1
ATOM 780 C C . GLU A 1 97 ? -6.759 5.177 5.750 1.00 98.81 97 GLU A C 1
ATOM 782 O O . GLU A 1 97 ? -6.975 3.970 5.906 1.00 98.81 97 GLU A O 1
ATOM 787 N N . VAL A 1 98 ? -6.307 5.688 4.597 1.00 98.81 98 VAL A N 1
ATOM 788 C CA . VAL A 1 98 ? -5.989 4.874 3.415 1.00 98.81 98 VAL A CA 1
ATOM 789 C C . VAL A 1 98 ? -4.944 3.824 3.766 1.00 98.81 98 VAL A C 1
ATOM 791 O O . VAL A 1 98 ? -5.221 2.629 3.655 1.00 98.81 98 VAL A O 1
ATOM 794 N N . ILE A 1 99 ? -3.762 4.231 4.236 1.00 98.75 99 ILE A N 1
ATOM 795 C CA . ILE A 1 99 ? -2.656 3.289 4.412 1.00 98.75 99 ILE A CA 1
ATOM 796 C C . ILE A 1 99 ? -2.942 2.255 5.506 1.00 98.75 99 ILE A C 1
ATOM 798 O O . ILE A 1 99 ? -2.628 1.081 5.324 1.00 98.75 99 ILE A O 1
ATOM 802 N N . LEU A 1 100 ? -3.602 2.631 6.609 1.00 98.75 100 LEU A N 1
ATOM 803 C CA . LEU A 1 100 ? -3.996 1.670 7.645 1.00 98.75 100 LEU A CA 1
ATOM 804 C C . LEU A 1 100 ? -5.022 0.657 7.127 1.00 98.75 100 LEU A C 1
ATOM 806 O O . LEU A 1 100 ? -4.953 -0.515 7.500 1.00 98.75 100 LEU A O 1
ATOM 810 N N . SER A 1 101 ? -5.933 1.082 6.250 1.00 98.69 101 SER A N 1
ATOM 811 C CA . SER A 1 101 ? -6.915 0.192 5.626 1.00 98.69 101 SER A CA 1
ATOM 812 C C . SER A 1 101 ? -6.247 -0.796 4.670 1.00 98.69 101 SER A C 1
ATOM 814 O O . SER A 1 101 ? -6.489 -2.000 4.767 1.00 98.69 101 SER A O 1
ATOM 816 N N . LEU A 1 102 ? -5.355 -0.316 3.796 1.00 98.75 102 LEU A N 1
ATOM 817 C CA . LEU A 1 102 ? -4.613 -1.163 2.856 1.00 98.75 102 LEU A CA 1
ATOM 818 C C . LEU A 1 102 ? -3.712 -2.166 3.595 1.00 98.75 102 LEU A C 1
ATOM 820 O O . LEU A 1 102 ? -3.758 -3.363 3.313 1.00 98.75 102 LEU A O 1
ATOM 824 N N . LEU A 1 103 ? -2.950 -1.717 4.599 1.00 98.75 103 LEU A N 1
ATOM 825 C CA . LEU A 1 103 ? -2.109 -2.601 5.413 1.00 98.75 103 LEU A CA 1
ATOM 826 C C . LEU A 1 103 ? -2.938 -3.595 6.237 1.00 98.75 103 LEU A C 1
ATOM 828 O O . LEU A 1 103 ? -2.530 -4.741 6.412 1.00 98.75 103 LEU A O 1
ATOM 832 N N . GLY A 1 104 ? -4.117 -3.192 6.714 1.00 98.69 104 GLY A N 1
ATOM 833 C CA . GLY A 1 104 ? -5.062 -4.088 7.375 1.00 98.69 104 GLY A CA 1
ATOM 834 C C . GLY A 1 104 ? -5.513 -5.226 6.455 1.00 98.69 104 GLY A C 1
ATOM 835 O O . GLY A 1 104 ? -5.414 -6.396 6.831 1.00 98.69 104 GLY A O 1
ATOM 836 N N . PHE A 1 105 ? -5.908 -4.912 5.216 1.00 98.69 105 PHE A N 1
ATOM 837 C CA . PHE A 1 105 ? -6.240 -5.934 4.219 1.00 98.69 105 PHE A CA 1
ATOM 838 C C . PHE A 1 105 ? -5.035 -6.782 3.815 1.00 98.69 105 PHE A C 1
ATOM 840 O O . PHE A 1 105 ? -5.191 -7.989 3.654 1.00 98.69 105 PHE A O 1
ATOM 847 N N . LYS A 1 106 ? -3.829 -6.206 3.743 1.00 98.50 106 LYS A N 1
ATOM 848 C CA . LYS A 1 106 ? -2.597 -6.976 3.528 1.00 98.50 106 LYS A CA 1
ATOM 849 C C . LYS A 1 106 ? -2.355 -7.998 4.638 1.00 98.50 106 LYS A C 1
ATOM 851 O O . LYS A 1 106 ? -1.972 -9.128 4.358 1.00 98.50 106 LYS A O 1
ATOM 856 N N . VAL A 1 107 ? -2.589 -7.623 5.895 1.00 98.50 107 VAL A N 1
ATOM 857 C CA . VAL A 1 107 ? -2.465 -8.536 7.043 1.00 98.50 107 VAL A CA 1
ATOM 858 C C . VAL A 1 107 ? -3.566 -9.599 7.044 1.00 98.50 107 VAL A C 1
ATOM 860 O O . VAL A 1 107 ? -3.325 -10.722 7.484 1.00 98.50 107 VAL A O 1
ATOM 863 N N . LEU A 1 108 ? -4.774 -9.254 6.592 1.00 98.19 108 LEU A N 1
ATOM 864 C CA . LEU A 1 108 ? -5.911 -10.173 6.530 1.00 98.19 108 LEU A CA 1
ATOM 865 C C . LEU A 1 108 ? -5.789 -11.183 5.376 1.00 98.19 108 LEU A C 1
ATOM 867 O O . LEU A 1 108 ? -6.088 -12.358 5.568 1.00 98.19 108 LEU A O 1
ATOM 871 N N . TYR A 1 109 ? -5.320 -10.738 4.211 1.00 97.19 109 TYR A N 1
ATOM 872 C CA . TYR A 1 109 ? -5.222 -11.523 2.981 1.00 97.19 109 TYR A CA 1
ATOM 873 C C . TYR A 1 109 ? -3.824 -11.399 2.349 1.00 97.19 109 TYR A C 1
ATOM 875 O O . TYR A 1 109 ? -3.691 -10.853 1.252 1.00 97.19 109 TYR A O 1
ATOM 883 N N . PRO A 1 110 ? -2.763 -11.905 3.002 1.00 96.94 110 PRO A N 1
ATOM 884 C CA . PRO A 1 110 ? -1.382 -11.708 2.552 1.00 96.94 110 PRO A CA 1
ATOM 885 C C . PRO A 1 110 ? -1.114 -12.197 1.124 1.00 96.94 110 PRO A C 1
ATOM 887 O O . PRO A 1 110 ? -0.303 -11.580 0.432 1.00 96.94 110 PRO A O 1
ATOM 890 N N . ASP A 1 111 ? -1.835 -13.228 0.678 1.00 95.38 111 ASP A N 1
ATOM 891 C CA . ASP A 1 111 ? -1.670 -13.856 -0.640 1.00 95.38 111 ASP A CA 1
ATOM 892 C C . ASP A 1 111 ? -2.715 -13.413 -1.681 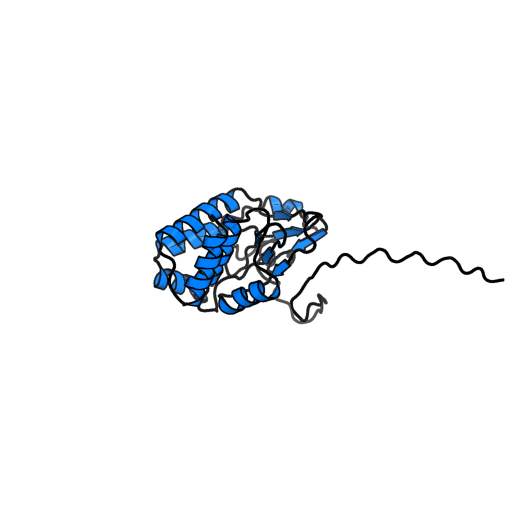1.00 95.38 111 ASP A C 1
ATOM 894 O O . ASP A 1 111 ? -2.700 -13.896 -2.808 1.00 95.38 111 ASP A O 1
ATOM 898 N N . HIS A 1 112 ? -3.635 -12.508 -1.320 1.00 95.75 112 HIS A N 1
ATOM 899 C CA . HIS A 1 112 ? -4.702 -12.023 -2.217 1.00 95.75 112 HIS A CA 1
ATOM 900 C C . HIS A 1 112 ? -4.830 -10.489 -2.229 1.00 95.75 112 HIS A C 1
ATOM 902 O O . HIS A 1 112 ? -5.545 -9.924 -3.055 1.00 95.75 112 HIS A O 1
ATOM 908 N N . PHE A 1 113 ? -4.115 -9.797 -1.339 1.00 97.62 113 PHE A N 1
ATOM 909 C CA . PHE A 1 113 ? -4.007 -8.347 -1.308 1.00 97.62 113 PHE A CA 1
ATOM 910 C C . PHE A 1 113 ? -2.547 -7.931 -1.479 1.00 97.62 113 PHE A C 1
ATOM 912 O O . PHE A 1 113 ? -1.672 -8.250 -0.666 1.00 97.62 113 PHE A O 1
ATOM 919 N N . PHE A 1 114 ? -2.278 -7.219 -2.563 1.00 98.44 114 PHE A N 1
ATOM 920 C CA . PHE A 1 114 ? -0.946 -6.865 -3.021 1.00 98.44 114 PHE A CA 1
ATOM 921 C C . PHE A 1 114 ? -0.770 -5.349 -3.026 1.00 98.44 114 PHE A C 1
ATOM 923 O O . PHE A 1 114 ? -1.708 -4.591 -3.282 1.00 98.44 114 PHE A O 1
ATOM 930 N N . MET A 1 115 ? 0.447 -4.906 -2.727 1.00 98.56 115 MET A N 1
ATOM 931 C CA . MET A 1 115 ? 0.803 -3.493 -2.657 1.00 98.56 115 MET A CA 1
ATOM 932 C C . MET A 1 115 ? 2.178 -3.316 -3.290 1.00 98.56 115 MET A C 1
ATOM 934 O O . MET A 1 115 ? 3.128 -3.976 -2.870 1.00 98.56 115 MET A O 1
ATOM 938 N N . SER A 1 116 ? 2.274 -2.449 -4.293 1.00 96.75 116 SER A N 1
ATOM 939 C CA . SER A 1 116 ? 3.547 -2.007 -4.868 1.00 96.75 116 SER A CA 1
ATOM 940 C C . SER A 1 116 ? 3.962 -0.671 -4.267 1.00 96.75 116 SER A C 1
ATOM 942 O O . SER A 1 116 ? 3.116 0.143 -3.914 1.00 96.75 116 SER A O 1
ATOM 944 N N . ARG A 1 117 ? 5.265 -0.428 -4.176 1.00 97.31 117 ARG A N 1
ATOM 945 C CA . ARG A 1 117 ? 5.816 0.871 -3.793 1.00 97.31 117 ARG A CA 1
ATOM 946 C C . ARG A 1 117 ? 5.618 1.884 -4.927 1.00 97.31 117 ARG A C 1
ATOM 948 O O . ARG A 1 117 ? 5.938 1.568 -6.072 1.00 97.31 117 ARG A O 1
ATOM 955 N N . GLY A 1 118 ? 5.139 3.084 -4.613 1.00 95.00 118 GLY A N 1
ATOM 956 C CA . GLY A 1 118 ? 5.183 4.260 -5.483 1.00 95.00 118 GLY A CA 1
ATOM 957 C C . GLY A 1 118 ? 6.304 5.218 -5.082 1.00 95.00 118 GLY A C 1
ATOM 958 O O . GLY A 1 118 ? 7.081 4.945 -4.158 1.00 95.00 118 GLY A O 1
ATOM 959 N N . ASN A 1 119 ? 6.445 6.349 -5.777 1.00 93.75 119 ASN A N 1
ATOM 960 C CA . ASN A 1 119 ? 7.434 7.347 -5.359 1.00 93.75 119 ASN A CA 1
ATOM 961 C C . ASN A 1 119 ? 7.006 8.098 -4.100 1.00 93.75 119 ASN A C 1
ATOM 963 O O . ASN A 1 119 ? 7.889 8.572 -3.377 1.00 93.75 119 ASN A O 1
ATOM 967 N N . HIS A 1 120 ? 5.704 8.215 -3.830 1.00 95.25 120 HIS A N 1
ATOM 968 C CA . HIS A 1 120 ? 5.208 8.864 -2.622 1.00 95.25 120 HIS A CA 1
ATOM 969 C C . HIS A 1 120 ? 5.410 8.025 -1.355 1.00 95.25 120 HIS A C 1
ATOM 971 O O . HIS A 1 120 ? 5.420 8.579 -0.267 1.00 95.25 120 HIS A O 1
ATOM 977 N N . GLU A 1 121 ? 5.733 6.736 -1.444 1.00 97.38 121 GLU A N 1
ATOM 978 C CA . GLU A 1 121 ? 6.196 5.940 -0.298 1.00 97.38 121 GLU A CA 1
ATOM 979 C C . GLU A 1 121 ? 7.712 6.145 -0.035 1.00 97.38 121 GLU A C 1
ATOM 981 O O . GLU A 1 121 ? 8.517 5.201 0.001 1.00 97.38 121 GLU A O 1
ATOM 986 N N . SER A 1 122 ? 8.123 7.414 0.108 1.00 95.06 122 SER A N 1
ATOM 987 C CA . SER A 1 122 ? 9.499 7.849 0.396 1.00 95.06 122 SER A CA 1
ATOM 988 C C . SER A 1 122 ? 9.555 9.096 1.286 1.00 95.06 122 SER A C 1
ATOM 990 O O . SER A 1 122 ? 8.684 9.964 1.221 1.00 95.06 122 SER A O 1
ATOM 992 N N . ILE A 1 123 ? 10.628 9.221 2.077 1.00 95.38 123 ILE A N 1
ATOM 993 C CA . ILE A 1 123 ? 10.812 10.301 3.065 1.00 95.38 123 ILE A CA 1
ATOM 994 C C . ILE A 1 123 ? 10.681 11.677 2.408 1.00 95.38 123 ILE A C 1
ATOM 996 O O . ILE A 1 123 ? 9.905 12.512 2.865 1.00 95.38 123 ILE A O 1
ATOM 1000 N N . ASN A 1 124 ? 11.402 11.898 1.303 1.00 93.00 124 ASN A N 1
ATOM 1001 C CA . ASN A 1 124 ? 11.440 13.201 0.637 1.00 93.00 124 ASN A CA 1
ATOM 1002 C C . ASN A 1 124 ? 10.053 13.639 0.146 1.00 93.00 124 ASN A C 1
ATOM 1004 O O . ASN A 1 124 ? 9.737 14.827 0.179 1.00 93.00 124 ASN A O 1
ATOM 1008 N N . MET A 1 125 ? 9.232 12.697 -0.332 1.00 93.44 125 MET A N 1
ATOM 1009 C CA . MET A 1 125 ? 7.876 13.018 -0.772 1.00 93.44 125 MET A CA 1
ATOM 1010 C C . MET A 1 125 ? 6.968 13.27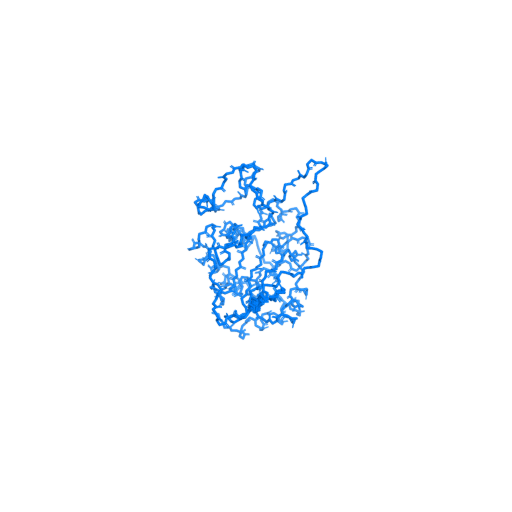6 0.429 1.00 93.44 125 MET A C 1
ATOM 1012 O O . MET A 1 125 ? 6.318 14.317 0.474 1.00 93.44 125 MET A O 1
ATOM 1016 N N . ASN A 1 126 ? 7.007 12.416 1.447 1.00 96.88 126 ASN A N 1
ATOM 1017 C CA . ASN A 1 126 ? 6.139 12.544 2.618 1.00 96.88 126 ASN A CA 1
ATOM 1018 C C . ASN A 1 126 ? 6.385 13.820 3.432 1.00 96.88 126 ASN A C 1
ATOM 1020 O O . ASN A 1 126 ? 5.443 14.380 3.998 1.00 96.88 126 ASN A O 1
ATOM 1024 N N . GLN A 1 127 ? 7.627 14.311 3.445 1.00 93.69 127 GLN A N 1
ATOM 1025 C CA . GLN A 1 127 ? 7.998 15.599 4.036 1.00 93.69 127 GLN A CA 1
ATOM 1026 C C . GLN A 1 127 ? 7.387 16.788 3.303 1.00 93.69 127 GLN A C 1
ATOM 1028 O O . GLN A 1 127 ? 6.933 17.740 3.936 1.00 93.69 127 GLN A O 1
ATOM 1033 N N . MET A 1 128 ? 7.376 16.745 1.970 1.00 92.56 128 MET A N 1
ATOM 1034 C CA . MET A 1 128 ? 6.901 17.858 1.150 1.00 92.56 128 MET A CA 1
ATOM 1035 C C . MET A 1 128 ? 5.389 17.841 0.923 1.00 92.56 128 MET A C 1
ATOM 1037 O O . MET A 1 128 ? 4.788 18.905 0.788 1.00 92.56 128 MET A O 1
ATOM 1041 N N . TYR A 1 129 ? 4.773 16.659 0.862 1.00 93.06 129 TYR A N 1
ATOM 1042 C CA . TYR A 1 129 ? 3.402 16.487 0.371 1.00 93.06 129 TYR A CA 1
ATOM 1043 C C . TYR A 1 129 ? 2.392 16.023 1.425 1.00 93.06 129 TYR A C 1
ATOM 1045 O O . TYR A 1 129 ? 1.219 15.831 1.099 1.00 93.06 129 TYR A O 1
ATOM 1053 N N . GLY A 1 130 ? 2.813 15.946 2.689 1.00 94.62 130 GLY A N 1
ATOM 1054 C CA . GLY A 1 130 ? 1.917 16.044 3.838 1.00 94.62 130 GLY A CA 1
ATOM 1055 C C . GLY A 1 130 ? 1.799 14.796 4.703 1.00 94.62 130 GLY A C 1
ATOM 1056 O O . GLY A 1 130 ? 1.400 14.940 5.859 1.00 94.62 130 GLY A O 1
ATOM 1057 N N . PHE A 1 131 ? 2.175 13.604 4.229 1.00 98.25 131 PHE A N 1
ATOM 1058 C CA . PHE A 1 131 ? 1.977 12.382 5.010 1.00 98.25 131 PHE A CA 1
ATOM 1059 C C . PHE A 1 131 ? 2.763 12.373 6.327 1.00 98.25 131 PHE A C 1
ATOM 1061 O O . PHE A 1 131 ? 2.200 11.998 7.357 1.00 98.25 131 PHE A O 1
ATOM 1068 N N . GLU A 1 132 ? 4.014 12.858 6.350 1.00 98.19 132 GLU A N 1
ATOM 1069 C CA . GLU A 1 132 ? 4.769 12.969 7.610 1.00 98.19 132 GLU A CA 1
ATOM 1070 C C . GLU A 1 132 ? 4.021 13.875 8.604 1.00 98.19 132 GLU A C 1
ATOM 1072 O O . GLU A 1 132 ? 3.827 13.517 9.771 1.00 98.19 132 GLU A O 1
ATOM 1077 N N . GLY A 1 133 ? 3.551 15.034 8.135 1.00 98.06 133 GLY A N 1
ATOM 1078 C CA . GLY A 1 133 ? 2.778 15.971 8.947 1.00 98.06 133 GLY A CA 1
ATOM 1079 C C . GLY A 1 133 ? 1.496 15.344 9.498 1.00 98.06 133 GLY A C 1
ATOM 1080 O O . GLY A 1 133 ? 1.208 15.469 10.690 1.00 98.06 133 GLY A O 1
ATOM 1081 N N . GLU A 1 134 ? 0.762 14.612 8.658 1.00 98.44 134 GLU A N 1
ATOM 1082 C CA . GLU A 1 134 ? -0.479 13.931 9.030 1.00 98.44 134 GLU A CA 1
ATOM 1083 C C . GLU A 1 134 ? -0.244 12.852 10.101 1.00 98.44 134 GLU A C 1
ATOM 1085 O O . GLU A 1 134 ? -0.949 12.815 11.115 1.00 98.44 134 GLU A O 1
ATOM 1090 N N . VAL A 1 135 ? 0.783 12.010 9.936 1.00 98.50 135 VAL A N 1
ATOM 1091 C CA . VAL A 1 135 ? 1.128 10.964 10.912 1.00 98.50 135 VAL A CA 1
ATOM 1092 C C . VAL A 1 135 ? 1.553 11.575 12.242 1.00 98.50 135 VAL A C 1
ATOM 1094 O O . VAL A 1 135 ? 1.121 11.099 13.294 1.00 98.50 135 VAL A O 1
ATOM 1097 N N . ARG A 1 136 ? 2.366 12.637 12.229 1.00 98.06 136 ARG A N 1
ATOM 1098 C CA . ARG A 1 136 ? 2.814 13.310 13.459 1.00 98.06 136 ARG A CA 1
ATOM 1099 C C . ARG A 1 136 ? 1.657 13.982 14.192 1.00 98.06 136 ARG A C 1
ATOM 1101 O O . ARG A 1 136 ? 1.631 13.945 15.419 1.00 98.06 136 ARG A O 1
ATOM 1108 N N . ALA A 1 137 ? 0.691 14.540 13.464 1.00 97.94 137 ALA A N 1
ATOM 1109 C CA . ALA A 1 137 ? -0.504 15.148 14.043 1.00 97.94 137 ALA A CA 1
ATOM 1110 C C . ALA A 1 137 ? -1.473 14.105 14.630 1.00 97.94 137 ALA A C 1
ATOM 1112 O O . ALA A 1 137 ? -1.995 14.286 15.732 1.00 97.94 137 ALA A O 1
ATOM 1113 N N . LYS A 1 138 ? -1.717 12.993 13.923 1.00 98.12 138 LYS A N 1
ATOM 1114 C CA . LYS A 1 138 ? -2.650 11.945 14.375 1.00 98.12 138 LYS A CA 1
ATOM 1115 C C . LYS A 1 138 ? -2.021 11.035 15.438 1.00 98.12 138 LYS A C 1
ATOM 1117 O O . LYS A 1 138 ? -2.704 10.648 16.393 1.00 98.12 138 LYS A O 1
ATOM 1122 N N . TYR A 1 139 ? -0.737 10.715 15.311 1.00 98.31 139 TYR A N 1
ATOM 1123 C CA . TYR A 1 139 ? -0.014 9.765 16.156 1.00 98.31 139 TYR A CA 1
ATOM 1124 C C . TYR A 1 139 ? 1.234 10.374 16.804 1.00 98.31 139 TYR A C 1
ATOM 1126 O O . TYR A 1 139 ? 1.118 11.014 17.847 1.00 98.31 139 TYR A O 1
ATOM 1134 N N . SER A 1 140 ? 2.423 10.083 16.276 1.00 98.25 140 SER A N 1
ATOM 1135 C CA . SER A 1 140 ? 3.707 10.493 16.844 1.00 98.25 140 SER A CA 1
ATOM 1136 C C . SER A 1 140 ? 4.839 10.327 15.829 1.00 98.25 140 SER A C 1
ATOM 1138 O O . SER A 1 140 ? 4.676 9.648 14.815 1.00 98.25 140 SER A O 1
ATOM 1140 N N . GLN A 1 141 ? 6.011 10.891 16.140 1.00 97.62 141 GLN A N 1
ATOM 1141 C CA . GLN A 1 141 ? 7.238 10.691 15.360 1.00 97.62 141 GLN A CA 1
ATOM 1142 C C . GLN A 1 141 ? 7.571 9.201 15.184 1.00 97.62 141 GLN A C 1
ATOM 1144 O O . GLN A 1 141 ? 7.808 8.751 14.074 1.00 97.62 141 GLN A O 1
ATOM 1149 N N . GLN A 1 142 ? 7.486 8.411 16.258 1.00 98.25 142 GLN A N 1
ATOM 1150 C CA . GLN A 1 142 ? 7.821 6.984 16.217 1.00 98.25 142 GLN A CA 1
ATOM 1151 C C . GLN A 1 142 ? 6.885 6.176 15.308 1.00 98.25 142 GLN A C 1
ATOM 1153 O O . GLN A 1 142 ? 7.249 5.103 14.838 1.00 98.25 142 GLN A O 1
ATOM 1158 N N . MET A 1 143 ? 5.650 6.643 15.101 1.00 98.25 143 MET A N 1
ATOM 1159 C CA . MET A 1 143 ? 4.735 6.016 14.148 1.00 98.25 143 MET A CA 1
ATOM 1160 C C . MET A 1 143 ? 5.177 6.305 12.711 1.00 98.25 143 MET A C 1
ATOM 1162 O O . MET A 1 143 ? 5.145 5.413 11.870 1.00 98.25 143 MET A O 1
ATOM 1166 N N . TRP A 1 144 ? 5.609 7.538 12.444 1.00 98.25 144 TRP A N 1
ATOM 1167 C CA . TRP A 1 144 ? 6.142 7.947 11.147 1.00 98.25 144 TRP A CA 1
ATOM 1168 C C . TRP A 1 144 ? 7.425 7.187 10.790 1.00 98.25 144 TRP A C 1
ATOM 1170 O O . TRP A 1 144 ? 7.525 6.652 9.684 1.00 98.25 144 TRP A O 1
ATOM 1180 N N . ASP A 1 145 ? 8.349 7.048 11.741 1.00 98.06 145 ASP A N 1
ATOM 1181 C CA . ASP A 1 145 ? 9.581 6.279 11.540 1.00 98.06 145 ASP A CA 1
ATOM 1182 C C . ASP A 1 145 ? 9.251 4.822 11.144 1.00 98.06 145 ASP A C 1
ATOM 1184 O O . ASP A 1 145 ? 9.812 4.282 10.192 1.00 98.06 145 ASP A O 1
ATOM 1188 N N . LEU A 1 146 ? 8.247 4.212 11.789 1.00 98.44 146 LEU A N 1
ATOM 1189 C CA . LEU A 1 146 ? 7.800 2.856 11.457 1.00 98.44 146 LEU A CA 1
ATOM 1190 C C . LEU A 1 146 ? 7.112 2.760 10.083 1.00 98.44 146 LEU A C 1
ATOM 1192 O O . LEU A 1 146 ? 7.332 1.785 9.364 1.00 98.44 146 LEU A O 1
ATOM 1196 N N . PHE A 1 147 ? 6.300 3.746 9.688 1.00 98.56 147 PHE A N 1
ATOM 1197 C CA . PHE A 1 147 ? 5.756 3.801 8.324 1.00 98.56 147 PHE A CA 1
ATOM 1198 C C . PHE A 1 147 ? 6.877 3.863 7.283 1.00 98.56 147 PHE A C 1
ATOM 1200 O O . PHE A 1 147 ? 6.840 3.124 6.301 1.00 98.56 147 PHE A O 1
ATOM 1207 N N . THR A 1 148 ? 7.897 4.684 7.534 1.00 97.81 148 THR A N 1
ATOM 1208 C CA . THR A 1 148 ? 9.071 4.814 6.664 1.00 97.81 148 THR A CA 1
ATOM 1209 C C . THR A 1 148 ? 9.813 3.488 6.510 1.00 97.81 148 THR A C 1
ATOM 1211 O O . THR A 1 148 ? 10.174 3.108 5.395 1.00 97.81 148 THR A O 1
ATOM 1214 N N . GLU A 1 149 ? 10.019 2.754 7.607 1.00 97.81 149 GLU A N 1
ATOM 1215 C CA . GLU A 1 149 ? 10.622 1.418 7.559 1.00 97.81 149 GLU A CA 1
ATOM 1216 C C . GLU A 1 149 ? 9.793 0.448 6.708 1.00 97.81 149 GLU A C 1
ATOM 1218 O O . GLU A 1 149 ? 10.345 -0.272 5.881 1.00 97.81 149 GLU A O 1
ATOM 1223 N N . ILE A 1 150 ? 8.467 0.446 6.862 1.00 98.25 150 ILE A N 1
ATOM 1224 C CA . ILE A 1 150 ? 7.572 -0.437 6.099 1.00 98.25 150 ILE A CA 1
ATOM 1225 C C . ILE A 1 150 ? 7.578 -0.090 4.612 1.00 98.25 150 ILE A C 1
ATOM 1227 O O . ILE A 1 150 ? 7.632 -0.988 3.773 1.00 98.25 150 ILE A O 1
ATOM 1231 N N . PHE A 1 151 ? 7.565 1.197 4.269 1.00 98.31 151 PHE A N 1
ATOM 1232 C CA . PHE A 1 151 ? 7.613 1.654 2.882 1.00 98.31 151 PHE A CA 1
ATOM 1233 C C . PHE A 1 151 ? 8.870 1.189 2.151 1.00 98.31 151 PHE A C 1
ATOM 1235 O O . PHE A 1 151 ? 8.803 0.883 0.962 1.00 98.31 151 PHE A O 1
ATOM 1242 N N . ASN A 1 152 ? 9.997 1.057 2.852 1.00 97.06 152 ASN A N 1
ATOM 1243 C CA . ASN A 1 152 ? 11.217 0.506 2.266 1.00 97.06 152 ASN A CA 1
ATOM 1244 C C . ASN A 1 152 ? 11.088 -0.980 1.899 1.00 97.06 152 ASN A C 1
ATOM 1246 O O . ASN A 1 152 ? 11.740 -1.438 0.965 1.00 97.06 152 ASN A O 1
ATOM 1250 N N . TRP A 1 153 ? 10.222 -1.724 2.582 1.00 97.88 153 TRP A N 1
ATOM 1251 C CA . TRP A 1 153 ? 10.008 -3.146 2.326 1.00 97.88 153 TRP A CA 1
ATOM 1252 C C . TRP A 1 153 ? 8.935 -3.448 1.280 1.00 97.88 153 TRP A C 1
ATOM 1254 O O . TRP A 1 153 ? 8.848 -4.596 0.834 1.00 97.88 153 TRP A O 1
ATOM 1264 N N . LEU A 1 154 ? 8.157 -2.455 0.841 1.00 97.81 154 LEU A N 1
ATOM 1265 C CA . LEU A 1 154 ? 7.149 -2.647 -0.203 1.00 97.81 154 LEU A CA 1
ATOM 1266 C C . LEU A 1 154 ? 7.785 -3.181 -1.502 1.00 97.81 154 LEU A C 1
ATOM 1268 O O . LEU A 1 154 ? 8.777 -2.611 -1.966 1.00 97.81 154 LEU A O 1
ATOM 1272 N N . PRO A 1 155 ? 7.227 -4.243 -2.115 1.00 97.00 155 PRO A N 1
ATOM 1273 C CA . PRO A 1 155 ? 7.667 -4.731 -3.418 1.00 97.00 155 PRO A CA 1
ATOM 1274 C C . PRO A 1 155 ? 7.666 -3.632 -4.482 1.00 97.00 155 PRO A C 1
ATOM 1276 O O . PRO A 1 155 ? 6.807 -2.752 -4.490 1.00 97.00 155 PRO A O 1
ATOM 1279 N N . LEU A 1 156 ? 8.613 -3.691 -5.414 1.00 95.50 156 LEU A N 1
ATOM 1280 C CA . LEU A 1 156 ? 8.761 -2.682 -6.467 1.00 95.50 156 LEU A CA 1
ATOM 1281 C C . LEU A 1 156 ? 7.887 -2.991 -7.688 1.00 95.50 156 LEU A C 1
ATOM 1283 O O . LEU A 1 156 ? 7.495 -2.085 -8.420 1.00 95.50 156 LEU A O 1
ATOM 1287 N N . ALA A 1 157 ? 7.587 -4.270 -7.920 1.00 95.00 157 ALA A N 1
ATOM 1288 C CA . ALA A 1 157 ? 6.834 -4.721 -9.080 1.00 95.00 157 ALA A CA 1
ATOM 1289 C C . ALA A 1 157 ? 6.071 -6.020 -8.796 1.00 95.00 157 ALA A C 1
ATOM 1291 O O . ALA A 1 157 ? 6.449 -6.806 -7.922 1.00 95.00 157 ALA A O 1
ATOM 1292 N N . HIS A 1 158 ? 5.033 -6.269 -9.593 1.00 96.12 158 HIS A N 1
ATOM 1293 C CA . HIS A 1 158 ? 4.278 -7.521 -9.583 1.00 96.12 158 HIS A CA 1
ATOM 1294 C C . HIS A 1 158 ? 4.225 -8.123 -10.988 1.00 96.12 158 HIS A C 1
ATOM 1296 O O . HIS A 1 158 ? 3.988 -7.412 -11.963 1.00 96.12 158 HIS A O 1
ATOM 1302 N N . LEU A 1 159 ? 4.428 -9.435 -11.100 1.00 95.50 159 LEU A N 1
ATOM 1303 C CA . LEU A 1 159 ? 4.295 -10.175 -12.355 1.00 95.50 159 LEU A CA 1
ATOM 1304 C C . LEU A 1 159 ? 3.062 -11.079 -12.283 1.00 95.50 159 LEU A C 1
ATOM 1306 O O . LEU A 1 159 ? 3.094 -12.133 -11.648 1.00 95.50 159 LEU A O 1
ATOM 1310 N N . LEU A 1 160 ? 1.978 -10.672 -12.939 1.00 94.44 160 LEU A N 1
ATOM 1311 C CA . LEU A 1 160 ? 0.715 -11.406 -12.943 1.00 94.44 160 LEU A CA 1
ATOM 1312 C C . LEU A 1 160 ? 0.733 -12.486 -14.031 1.00 94.44 160 LEU A C 1
ATOM 1314 O O . LEU A 1 160 ? 1.005 -12.188 -15.201 1.00 94.44 160 LEU A O 1
ATOM 1318 N N . GLN A 1 161 ? 0.424 -13.731 -13.655 1.00 90.94 161 GLN A N 1
ATOM 1319 C CA . GLN A 1 161 ? 0.315 -14.885 -14.564 1.00 90.94 161 GLN A CA 1
ATOM 1320 C C . GLN A 1 161 ? 1.541 -15.067 -15.479 1.00 90.94 161 GLN A C 1
ATOM 1322 O O . GLN A 1 161 ? 1.414 -15.505 -16.622 1.00 90.94 161 GLN A O 1
ATOM 1327 N N . SER A 1 162 ? 2.730 -14.667 -15.008 1.00 90.88 162 SER A N 1
ATOM 1328 C CA . SER A 1 162 ? 3.980 -14.662 -15.787 1.00 90.88 162 SER A CA 1
ATOM 1329 C C . SER A 1 162 ? 3.894 -13.911 -17.127 1.00 90.88 162 SER A C 1
ATOM 1331 O O . SER A 1 162 ? 4.661 -14.190 -18.046 1.00 90.88 162 SER A O 1
ATOM 1333 N N . ARG A 1 163 ? 2.945 -12.973 -17.262 1.00 90.12 163 ARG A N 1
ATOM 1334 C CA . ARG A 1 163 ? 2.619 -12.296 -18.529 1.00 90.12 163 ARG A CA 1
ATOM 1335 C C . ARG A 1 163 ? 2.521 -10.784 -18.402 1.00 90.12 163 ARG A C 1
ATOM 1337 O O . ARG A 1 163 ? 2.964 -10.082 -19.304 1.00 90.12 163 ARG A O 1
ATOM 1344 N N . VAL A 1 164 ? 1.936 -10.280 -17.317 1.00 93.31 164 VAL A N 1
ATOM 1345 C CA . VAL A 1 164 ? 1.688 -8.844 -17.136 1.00 93.31 164 VAL A CA 1
ATOM 1346 C C . VAL A 1 164 ? 2.586 -8.318 -16.027 1.00 93.31 164 VAL A C 1
ATOM 1348 O O . VAL A 1 164 ? 2.397 -8.664 -14.863 1.00 93.31 164 VAL A O 1
ATOM 1351 N N . LEU A 1 165 ? 3.567 -7.493 -16.389 1.00 93.69 165 LEU A N 1
ATOM 1352 C CA . LEU A 1 165 ? 4.404 -6.779 -15.427 1.00 93.69 165 LEU A CA 1
ATOM 1353 C C . LEU A 1 165 ? 3.714 -5.472 -15.028 1.00 93.69 165 LEU A C 1
ATOM 1355 O O . LEU A 1 165 ? 3.401 -4.650 -15.887 1.00 93.69 165 LEU A O 1
ATOM 1359 N N . VAL A 1 166 ? 3.505 -5.283 -13.729 1.00 95.00 166 VAL A N 1
ATOM 1360 C CA . VAL A 1 166 ? 2.924 -4.074 -13.144 1.00 95.00 166 VAL A CA 1
ATOM 1361 C C . VAL A 1 166 ? 3.997 -3.358 -12.330 1.00 95.00 166 VAL A C 1
ATOM 1363 O O . VAL A 1 166 ? 4.559 -3.926 -11.390 1.00 95.00 166 VAL A O 1
ATOM 1366 N N . THR A 1 167 ? 4.274 -2.113 -12.708 1.00 93.88 167 THR A N 1
ATOM 1367 C CA . THR A 1 167 ? 5.146 -1.170 -11.996 1.00 93.88 167 THR A CA 1
ATOM 1368 C C . THR A 1 167 ? 4.386 0.131 -11.767 1.00 93.88 167 THR A C 1
ATOM 1370 O O . THR A 1 167 ? 3.433 0.420 -12.494 1.00 93.88 167 THR A O 1
ATOM 1373 N N . HIS A 1 168 ? 4.781 0.912 -10.761 1.00 91.94 168 HIS A N 1
ATOM 1374 C CA . HIS A 1 168 ? 4.128 2.190 -10.477 1.00 91.94 168 HIS A CA 1
ATOM 1375 C C . HIS A 1 168 ? 4.440 3.245 -11.556 1.00 91.94 168 HIS A C 1
ATOM 1377 O O . HIS A 1 168 ? 3.537 3.774 -12.194 1.00 91.94 168 HIS A O 1
ATOM 1383 N N . GLY A 1 169 ? 5.724 3.516 -11.806 1.00 86.62 169 GLY A N 1
ATOM 1384 C CA . GLY A 1 169 ? 6.172 4.553 -12.737 1.00 86.62 169 GLY A CA 1
ATOM 1385 C C . GLY A 1 169 ? 6.256 4.087 -14.192 1.00 86.62 169 GLY A C 1
ATOM 1386 O O . GLY A 1 169 ? 5.522 4.560 -15.059 1.00 86.62 169 GLY A O 1
ATOM 1387 N N . GLY A 1 170 ? 7.211 3.209 -14.495 1.00 80.94 170 GLY A N 1
ATOM 1388 C CA . GLY A 1 170 ? 7.459 2.761 -15.862 1.00 80.94 170 GLY A CA 1
ATOM 1389 C C . GLY A 1 170 ? 8.526 1.678 -15.978 1.00 80.94 170 GLY A C 1
ATOM 1390 O O . GLY A 1 170 ? 8.816 0.956 -15.024 1.00 80.94 170 GLY A O 1
ATOM 1391 N N . LEU A 1 171 ? 9.073 1.543 -17.188 1.00 82.81 171 LEU A N 1
ATOM 1392 C CA . LEU A 1 171 ? 10.163 0.617 -17.505 1.00 82.81 171 LEU A CA 1
ATOM 1393 C C . LEU A 1 171 ? 11.526 1.235 -17.173 1.00 82.81 171 LEU A C 1
ATOM 1395 O O . LEU A 1 171 ? 11.612 2.331 -16.630 1.00 82.81 171 LEU A O 1
ATOM 1399 N N . PHE A 1 172 ? 12.597 0.523 -17.496 1.00 82.06 172 PHE A N 1
ATOM 1400 C CA . PHE A 1 172 ? 13.975 0.869 -17.155 1.00 82.06 172 PHE A CA 1
ATOM 1401 C C . PHE A 1 172 ? 14.570 1.925 -18.084 1.00 82.06 172 PHE A C 1
ATOM 1403 O O . PHE A 1 172 ? 14.224 2.003 -19.259 1.00 82.06 172 PHE A O 1
ATOM 1410 N N . SER A 1 173 ? 15.534 2.694 -17.579 1.00 76.75 173 SER A N 1
ATOM 1411 C CA . SER A 1 173 ? 16.334 3.603 -18.415 1.00 76.75 173 SER A CA 1
ATOM 1412 C C . SER A 1 173 ? 17.397 2.888 -19.261 1.00 76.75 173 SER A C 1
ATOM 1414 O O . SER A 1 173 ? 18.066 3.528 -20.070 1.00 76.75 173 SER A O 1
ATOM 1416 N N . ARG A 1 174 ? 17.558 1.570 -19.077 1.00 80.88 174 ARG A N 1
ATOM 1417 C CA . ARG A 1 174 ? 18.501 0.707 -19.795 1.00 80.88 174 ARG A CA 1
ATOM 1418 C C . ARG A 1 174 ? 17.743 -0.361 -20.582 1.00 80.88 174 ARG A C 1
ATOM 1420 O O . ARG A 1 174 ? 16.867 -1.024 -20.030 1.00 80.88 174 ARG A O 1
ATOM 1427 N N . ASP A 1 175 ? 18.151 -0.587 -21.825 1.00 80.75 175 ASP A N 1
ATOM 1428 C CA . ASP A 1 175 ? 17.630 -1.686 -22.639 1.00 80.75 175 ASP A CA 1
ATOM 1429 C C . ASP A 1 175 ? 18.097 -3.059 -22.127 1.00 80.75 175 ASP A C 1
ATOM 1431 O O . ASP A 1 175 ? 19.117 -3.192 -21.445 1.00 80.75 175 ASP A O 1
ATOM 1435 N N . GLY A 1 176 ? 17.339 -4.104 -22.467 1.00 82.75 176 GLY A N 1
ATOM 1436 C CA . GLY A 1 176 ? 17.717 -5.496 -22.199 1.00 82.75 176 GLY A CA 1
ATOM 1437 C C . GLY A 1 176 ? 17.650 -5.931 -20.733 1.00 82.75 176 GLY A C 1
ATOM 1438 O O . GLY A 1 176 ? 18.099 -7.032 -20.418 1.00 82.75 176 GLY A O 1
ATOM 1439 N N . VAL A 1 177 ? 17.092 -5.103 -19.843 1.00 84.06 177 VAL A N 1
ATOM 1440 C CA . VAL A 1 177 ? 16.864 -5.475 -18.442 1.00 84.06 177 VAL A CA 1
ATOM 1441 C C . VAL A 1 177 ? 15.904 -6.656 -18.372 1.00 84.06 177 VAL A C 1
ATOM 1443 O O . VAL A 1 177 ? 14.788 -6.613 -18.898 1.00 84.06 177 VAL A O 1
ATOM 1446 N N . LYS A 1 178 ? 16.341 -7.719 -17.703 1.00 86.69 178 LYS A N 1
ATOM 1447 C CA . LYS A 1 178 ? 15.540 -8.924 -17.505 1.00 86.69 178 LYS A CA 1
ATOM 1448 C C . LYS A 1 178 ? 14.703 -8.806 -16.243 1.00 86.69 178 LYS A C 1
ATOM 1450 O O . LYS A 1 178 ? 15.128 -8.246 -15.240 1.00 86.69 178 LYS A O 1
ATOM 1455 N N . VAL A 1 179 ? 13.540 -9.449 -16.263 1.00 84.38 179 VAL A N 1
ATOM 1456 C CA . VAL A 1 179 ? 12.647 -9.548 -15.099 1.00 84.38 179 VAL A CA 1
ATOM 1457 C C . VAL A 1 179 ? 13.357 -10.163 -13.884 1.00 84.38 179 VAL A C 1
ATOM 1459 O O . VAL A 1 179 ? 13.100 -9.752 -12.760 1.00 84.38 179 VAL A O 1
ATOM 1462 N N . SER A 1 180 ? 14.302 -11.086 -14.093 1.00 84.81 180 SER A N 1
ATOM 1463 C CA . SER A 1 180 ? 15.110 -11.667 -13.013 1.00 84.81 180 SER A CA 1
ATOM 1464 C C . SER A 1 180 ? 15.953 -10.631 -12.264 1.00 84.81 180 SER A C 1
ATOM 1466 O O . SER A 1 180 ? 16.123 -10.756 -11.061 1.00 84.81 180 SER A O 1
ATOM 1468 N N . GLU A 1 181 ? 16.427 -9.577 -12.939 1.00 86.44 181 GLU A N 1
ATOM 1469 C CA . GLU A 1 181 ? 17.235 -8.525 -12.304 1.00 86.44 181 GLU A CA 1
ATOM 1470 C C . GLU A 1 181 ? 16.423 -7.679 -11.311 1.00 86.44 181 GLU A C 1
ATOM 1472 O O . GLU A 1 181 ? 17.002 -7.043 -10.437 1.00 86.44 181 GLU A O 1
ATOM 1477 N N . LEU A 1 182 ? 15.087 -7.673 -11.417 1.00 84.56 182 LEU A N 1
ATOM 1478 C CA . LEU A 1 182 ? 14.210 -7.007 -10.448 1.00 84.56 182 LEU A CA 1
ATOM 1479 C C . LEU A 1 182 ? 14.139 -7.747 -9.109 1.00 84.56 182 LEU A C 1
ATOM 1481 O O . LEU A 1 182 ? 13.879 -7.120 -8.083 1.00 84.56 182 LEU A O 1
ATOM 1485 N N . VAL A 1 183 ? 14.309 -9.072 -9.124 1.00 85.94 183 VAL A N 1
ATOM 1486 C CA . VAL A 1 183 ? 14.182 -9.923 -7.931 1.00 85.94 183 VAL A CA 1
ATOM 1487 C C . VAL A 1 183 ? 15.290 -9.585 -6.932 1.00 85.94 183 VAL A C 1
ATOM 1489 O O . VAL A 1 183 ? 15.014 -9.460 -5.740 1.00 85.94 183 VAL A O 1
ATOM 1492 N N . ASP A 1 184 ? 16.501 -9.345 -7.438 1.00 82.38 184 ASP A N 1
ATOM 1493 C CA . ASP A 1 184 ? 17.721 -9.151 -6.646 1.00 82.38 184 ASP A CA 1
ATOM 1494 C C . ASP A 1 184 ? 17.941 -7.699 -6.185 1.00 82.38 184 ASP A C 1
ATOM 1496 O O . ASP A 1 184 ? 18.979 -7.370 -5.607 1.00 82.38 184 ASP A O 1
ATOM 1500 N N . ILE A 1 185 ? 16.989 -6.793 -6.438 1.00 88.31 185 ILE A N 1
ATOM 1501 C CA . ILE A 1 185 ? 17.117 -5.401 -5.997 1.00 88.31 185 ILE A CA 1
ATOM 1502 C C . ILE A 1 185 ? 17.030 -5.342 -4.471 1.00 88.31 185 ILE A C 1
ATOM 1504 O O . ILE A 1 185 ? 15.981 -5.641 -3.894 1.00 88.31 185 ILE A O 1
ATOM 1508 N N . ASP A 1 186 ? 18.091 -4.844 -3.834 1.00 90.31 186 ASP A N 1
ATOM 1509 C CA . ASP A 1 186 ? 18.036 -4.393 -2.444 1.00 90.31 186 ASP A CA 1
ATOM 1510 C C . ASP A 1 186 ? 17.161 -3.135 -2.342 1.00 90.31 186 ASP A C 1
ATOM 1512 O O . ASP A 1 186 ? 17.574 -2.009 -2.669 1.00 90.31 186 ASP A O 1
ATOM 1516 N N . ARG A 1 187 ? 15.902 -3.373 -1.964 1.00 93.81 187 ARG A N 1
ATOM 1517 C CA . ARG A 1 187 ? 14.843 -2.365 -1.917 1.00 93.81 187 ARG A CA 1
ATOM 1518 C C . ARG A 1 187 ? 14.689 -1.695 -0.557 1.00 93.81 187 ARG A C 1
ATOM 1520 O O . ARG A 1 187 ? 14.052 -0.644 -0.518 1.00 93.81 187 ARG A O 1
ATOM 1527 N N . ASN A 1 188 ? 15.269 -2.251 0.517 1.00 95.44 188 ASN A N 1
ATOM 1528 C CA . ASN A 1 188 ? 15.098 -1.747 1.885 1.00 95.44 188 ASN A CA 1
ATOM 1529 C C . ASN A 1 188 ? 15.931 -0.477 2.139 1.00 95.44 188 ASN A C 1
ATOM 1531 O O . ASN A 1 188 ? 16.861 -0.433 2.941 1.00 95.44 188 ASN A O 1
ATOM 1535 N N . ARG A 1 189 ? 15.609 0.572 1.393 1.00 93.75 189 ARG A N 1
ATOM 1536 C CA . ARG A 1 189 ? 16.258 1.877 1.414 1.00 93.75 189 ARG A CA 1
ATOM 1537 C C . ARG A 1 189 ? 15.355 2.913 0.762 1.00 93.75 189 ARG A C 1
ATOM 1539 O O . ARG A 1 189 ? 14.358 2.575 0.121 1.00 93.75 189 ARG A O 1
ATOM 1546 N N . GLN A 1 190 ? 15.726 4.182 0.888 1.00 93.31 190 GLN A N 1
ATOM 1547 C CA . GLN A 1 190 ? 15.091 5.226 0.090 1.00 93.31 190 GLN A CA 1
ATOM 1548 C C . GLN A 1 190 ? 15.400 5.028 -1.404 1.00 93.31 190 GLN A C 1
ATOM 1550 O O . GLN A 1 190 ? 16.503 4.578 -1.737 1.00 93.31 190 GLN A O 1
ATOM 1555 N N . PRO A 1 191 ? 14.459 5.362 -2.308 1.00 87.81 191 PRO A N 1
ATOM 1556 C CA . PRO A 1 191 ? 14.709 5.313 -3.742 1.00 87.81 191 PRO A CA 1
ATOM 1557 C C . PRO A 1 191 ? 15.915 6.189 -4.102 1.00 87.81 191 PRO A C 1
ATOM 1559 O O . PRO A 1 191 ? 15.965 7.342 -3.664 1.00 87.81 191 PRO A O 1
ATOM 1562 N N . PRO A 1 192 ? 16.878 5.690 -4.893 1.00 82.94 192 PRO A N 1
ATOM 1563 C CA . PRO A 1 192 ? 18.006 6.508 -5.307 1.00 82.94 192 PRO A CA 1
ATOM 1564 C C . PRO A 1 192 ? 17.543 7.601 -6.282 1.00 82.94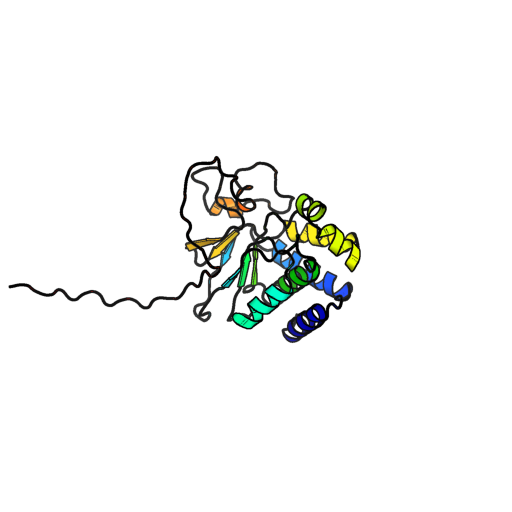 192 PRO A C 1
ATOM 1566 O O . PRO A 1 192 ? 16.557 7.432 -7.006 1.00 82.94 192 PRO A O 1
ATOM 1569 N N . GLU A 1 193 ? 18.265 8.722 -6.322 1.00 74.56 193 GLU A N 1
ATOM 1570 C CA . GLU A 1 193 ? 17.989 9.794 -7.289 1.00 74.56 193 GLU A CA 1
ATOM 1571 C C . GLU A 1 193 ? 18.237 9.332 -8.731 1.00 74.56 193 GLU A C 1
ATOM 1573 O O . GLU A 1 193 ? 17.473 9.670 -9.636 1.00 74.56 193 GLU A O 1
ATOM 1578 N N . GLU A 1 194 ? 19.251 8.484 -8.916 1.00 67.69 194 GLU A N 1
ATOM 1579 C CA . GLU A 1 194 ? 19.663 7.914 -10.194 1.00 67.69 194 GLU A CA 1
ATOM 1580 C C . GLU A 1 194 ? 19.800 6.389 -10.105 1.00 67.69 194 GLU A C 1
ATOM 1582 O O . GLU A 1 194 ? 20.043 5.815 -9.045 1.00 67.69 194 GLU A O 1
ATOM 1587 N N . GLY A 1 195 ? 19.641 5.708 -11.235 1.00 69.25 195 GLY A N 1
ATOM 1588 C CA . GLY A 1 195 ? 19.764 4.256 -11.318 1.00 69.25 195 GLY A CA 1
ATOM 1589 C C . GLY A 1 195 ? 18.823 3.672 -12.358 1.00 69.25 195 GLY A C 1
ATOM 1590 O O . GLY A 1 195 ? 17.778 4.237 -12.662 1.00 69.25 195 GLY A O 1
ATOM 1591 N N . TRP A 1 196 ? 19.182 2.517 -12.909 1.00 70.81 196 TRP A N 1
ATOM 1592 C CA . TRP A 1 196 ? 18.408 1.899 -13.990 1.00 70.81 196 TRP A CA 1
ATOM 1593 C C . TRP A 1 196 ? 16.978 1.512 -13.576 1.00 70.81 196 TRP A C 1
ATOM 1595 O O . TRP A 1 196 ? 16.095 1.453 -14.428 1.00 70.81 196 TRP A O 1
ATOM 1605 N N . TYR A 1 197 ? 16.755 1.271 -12.278 1.00 72.44 197 TYR A N 1
ATOM 1606 C CA . TYR A 1 197 ? 15.463 0.881 -11.712 1.00 72.44 197 TYR A CA 1
ATOM 1607 C C . TYR A 1 197 ? 14.719 2.037 -11.025 1.00 72.44 197 TYR A C 1
ATOM 1609 O O . TYR A 1 197 ? 13.585 1.845 -10.595 1.00 72.44 197 TYR A O 1
ATOM 1617 N N . SER A 1 198 ? 15.299 3.243 -10.921 1.00 77.88 198 SER A N 1
ATOM 1618 C CA . SER A 1 198 ? 14.609 4.381 -10.285 1.00 77.88 198 SER A CA 1
ATOM 1619 C C . SER A 1 198 ? 13.334 4.777 -11.042 1.00 77.88 198 SER A C 1
ATOM 1621 O O . SER A 1 198 ? 12.368 5.256 -10.448 1.00 77.88 198 SER A O 1
ATOM 1623 N N . THR A 1 199 ? 13.287 4.484 -12.343 1.00 78.69 199 THR A N 1
ATOM 1624 C CA . THR A 1 199 ? 12.128 4.686 -13.219 1.00 78.69 199 THR A CA 1
ATOM 1625 C C . THR A 1 199 ? 10.977 3.707 -12.959 1.00 78.69 199 THR A C 1
ATOM 1627 O O . THR A 1 199 ? 9.850 3.961 -13.374 1.00 78.69 199 THR A O 1
ATOM 1630 N N . VAL A 1 200 ? 11.206 2.619 -12.212 1.00 77.12 200 VAL A N 1
ATOM 1631 C CA . VAL A 1 200 ? 10.128 1.723 -11.744 1.00 77.12 200 VAL A CA 1
ATOM 1632 C C . VAL A 1 200 ? 9.181 2.465 -10.803 1.00 77.12 200 VAL A C 1
ATOM 1634 O O . VAL A 1 200 ? 7.985 2.191 -10.799 1.00 77.12 200 VAL A O 1
ATOM 1637 N N . LEU A 1 201 ? 9.704 3.433 -10.046 1.00 77.88 201 LEU A N 1
ATOM 1638 C CA . LEU A 1 201 ? 8.941 4.251 -9.104 1.00 77.88 201 LEU A CA 1
ATOM 1639 C C . LEU A 1 201 ? 8.600 5.632 -9.658 1.00 77.88 201 LEU A C 1
ATOM 1641 O O . LEU A 1 201 ? 7.787 6.323 -9.073 1.00 77.88 201 LEU A O 1
ATOM 1645 N N . ARG A 1 202 ? 9.234 6.081 -10.744 1.00 76.69 202 ARG A N 1
ATOM 1646 C CA . ARG A 1 202 ? 9.020 7.421 -11.305 1.00 76.69 202 ARG A CA 1
ATOM 1647 C C . ARG A 1 202 ? 8.820 7.321 -12.810 1.00 76.69 202 ARG A C 1
ATOM 1649 O O . ARG A 1 202 ? 9.718 6.824 -13.490 1.00 76.69 202 ARG A O 1
ATOM 1656 N N . PRO A 1 203 ? 7.722 7.844 -13.371 1.00 58.44 203 PRO A N 1
ATOM 1657 C CA . PRO A 1 203 ? 7.593 7.945 -14.816 1.00 58.44 203 PRO A CA 1
ATOM 1658 C C . PRO A 1 203 ? 8.797 8.694 -15.407 1.00 58.44 203 PRO A C 1
ATOM 1660 O O . PRO A 1 203 ? 9.232 9.716 -14.866 1.00 58.44 203 PRO A O 1
ATOM 1663 N N . LEU A 1 204 ? 9.341 8.207 -16.527 1.00 51.88 204 LEU A N 1
ATOM 1664 C CA . LEU A 1 204 ? 10.385 8.923 -17.263 1.00 51.88 204 LEU A CA 1
ATOM 1665 C C . LEU A 1 204 ? 9.870 10.324 -17.624 1.00 51.88 204 LEU A C 1
ATOM 1667 O O . LEU A 1 204 ? 8.889 10.463 -18.361 1.00 51.88 204 LEU A O 1
ATOM 1671 N N . ARG A 1 205 ? 10.542 11.378 -17.136 1.00 45.53 205 ARG A N 1
ATOM 1672 C CA . ARG A 1 205 ? 10.291 12.745 -17.614 1.00 45.53 205 ARG A CA 1
ATOM 1673 C C . ARG A 1 205 ? 10.585 12.770 -19.114 1.00 45.53 205 ARG A C 1
ATOM 1675 O O . ARG A 1 205 ? 11.733 12.622 -19.529 1.00 45.53 205 ARG A O 1
ATOM 1682 N N . ARG A 1 206 ? 9.540 12.927 -19.932 1.00 38.91 206 ARG A N 1
ATOM 1683 C CA . ARG A 1 206 ? 9.659 13.037 -21.392 1.00 38.91 206 ARG A CA 1
ATOM 1684 C C . ARG A 1 206 ? 10.641 14.157 -21.758 1.00 38.91 206 ARG A C 1
ATOM 1686 O O . ARG A 1 206 ? 10.483 15.286 -21.299 1.00 38.91 206 ARG A O 1
ATOM 1693 N N . LYS A 1 207 ? 11.560 13.891 -22.694 1.00 33.28 207 LYS A N 1
ATOM 1694 C CA . LYS A 1 207 ? 11.909 14.921 -23.682 1.00 33.28 207 LYS A CA 1
ATOM 1695 C C . LYS A 1 207 ? 10.670 15.103 -24.560 1.00 33.28 207 LYS A C 1
ATOM 1697 O O . LYS A 1 207 ? 10.103 14.122 -25.036 1.00 33.28 207 LYS A O 1
ATOM 1702 N N . VAL A 1 208 ? 10.199 16.339 -24.690 1.00 32.59 208 VAL A N 1
ATOM 1703 C CA . VAL A 1 208 ? 9.057 16.718 -25.535 1.00 32.59 208 VAL A CA 1
ATOM 1704 C C . VAL A 1 208 ? 9.235 16.104 -26.933 1.00 32.59 208 VAL A C 1
ATOM 1706 O O . VAL A 1 208 ? 10.263 16.355 -27.554 1.00 32.59 208 VAL A O 1
ATOM 1709 N N . GLY A 1 209 ? 8.272 15.308 -27.427 1.00 35.50 209 GLY A N 1
ATOM 1710 C CA . GLY A 1 209 ? 8.202 14.989 -28.864 1.00 35.50 209 GLY A CA 1
ATOM 1711 C C . GLY A 1 209 ? 7.816 13.578 -29.324 1.00 35.50 209 GLY A C 1
ATOM 1712 O O . GLY A 1 209 ? 7.508 13.444 -30.502 1.00 35.50 209 GLY A O 1
ATOM 1713 N N . THR A 1 210 ? 7.769 12.540 -28.480 1.00 28.94 210 THR A N 1
ATOM 1714 C CA . THR A 1 210 ? 7.482 11.169 -28.974 1.00 28.94 210 THR A CA 1
ATOM 1715 C C . THR A 1 210 ? 6.240 10.555 -28.316 1.00 28.94 210 THR A C 1
ATOM 1717 O O . THR A 1 210 ? 6.229 10.371 -27.094 1.00 28.94 210 THR A O 1
ATOM 1720 N N . PRO A 1 211 ? 5.174 10.226 -29.075 1.00 26.27 211 PRO A N 1
ATOM 1721 C CA . PRO A 1 211 ? 4.020 9.527 -28.537 1.00 26.27 211 PRO A CA 1
ATOM 1722 C C . PRO A 1 211 ? 4.302 8.020 -28.508 1.00 26.27 211 PRO A C 1
ATOM 1724 O O . PRO A 1 211 ? 4.457 7.385 -29.545 1.00 26.27 211 PRO A O 1
ATOM 1727 N N . LEU A 1 212 ? 4.328 7.439 -27.311 1.00 33.78 212 LEU A N 1
ATOM 1728 C CA . LEU A 1 212 ? 4.027 6.022 -27.120 1.00 33.78 212 LEU A CA 1
ATOM 1729 C C . LEU A 1 212 ? 2.599 5.955 -26.591 1.00 33.78 212 LEU A C 1
ATOM 1731 O O . LEU A 1 212 ? 2.305 6.466 -25.509 1.00 33.78 212 LEU A O 1
ATOM 1735 N N . TYR A 1 213 ? 1.707 5.388 -27.396 1.00 28.03 213 TYR A N 1
ATOM 1736 C CA . TYR A 1 213 ? 0.376 5.006 -26.954 1.00 28.03 213 TYR A CA 1
ATOM 1737 C C . TYR A 1 213 ? 0.512 3.842 -25.962 1.00 28.03 213 TYR A C 1
ATOM 1739 O O . TYR A 1 213 ? 0.803 2.720 -26.363 1.00 28.03 213 TYR A O 1
ATOM 1747 N N . SER A 1 214 ? 0.260 4.091 -24.678 1.00 31.30 214 SER A N 1
ATOM 1748 C CA . SER A 1 214 ? -0.447 3.131 -23.830 1.00 31.30 214 SER A CA 1
ATOM 1749 C C . SER A 1 214 ? -1.822 3.737 -23.561 1.00 31.30 214 SER A C 1
ATOM 1751 O O . SER A 1 214 ? -1.987 4.689 -22.802 1.00 31.30 214 SER A O 1
ATOM 1753 N N . ALA A 1 215 ? -2.820 3.266 -24.300 1.00 28.91 215 ALA A N 1
ATOM 1754 C CA . ALA A 1 215 ? -4.192 3.678 -24.076 1.00 28.91 215 ALA A CA 1
ATOM 1755 C C . ALA A 1 215 ? -4.670 3.092 -22.744 1.00 28.91 215 ALA A C 1
ATOM 1757 O O . ALA A 1 215 ? -4.821 1.882 -22.657 1.00 28.91 215 ALA A O 1
ATOM 1758 N N . LEU A 1 216 ? -4.934 3.943 -21.750 1.00 30.72 216 LEU A N 1
ATOM 1759 C CA . LEU A 1 216 ? -6.010 3.754 -20.773 1.00 30.72 216 LEU A CA 1
ATOM 1760 C C . LEU A 1 216 ? -6.542 5.134 -20.362 1.00 30.72 216 LEU A C 1
ATOM 1762 O O . LEU A 1 216 ? -6.202 5.686 -19.320 1.00 30.72 216 LEU A O 1
ATOM 1766 N N . SER A 1 217 ? -7.387 5.708 -21.217 1.00 26.45 217 SER A N 1
ATOM 1767 C CA . SER A 1 217 ? -8.359 6.707 -20.780 1.00 26.45 217 SER A CA 1
ATOM 1768 C C . SER A 1 217 ? -9.517 5.969 -20.102 1.00 26.45 217 SER A C 1
ATOM 1770 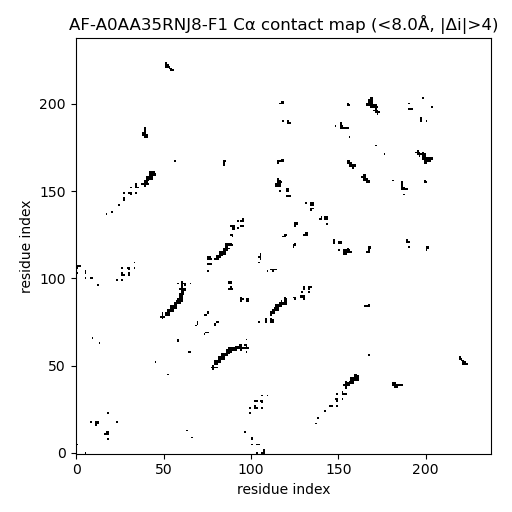O O . SER A 1 217 ? -10.232 5.222 -20.768 1.00 26.45 217 SER A O 1
ATOM 1772 N N . GLY A 1 218 ? -9.692 6.175 -18.796 1.00 30.12 218 GLY A N 1
ATOM 1773 C CA . GLY A 1 218 ? -10.745 5.548 -17.990 1.00 30.12 218 GLY A CA 1
ATOM 1774 C C . GLY A 1 218 ? -10.232 4.330 -17.223 1.00 30.12 218 GLY A C 1
ATOM 1775 O O . GLY A 1 218 ? -10.100 3.243 -17.776 1.00 30.12 218 GLY A O 1
ATOM 1776 N N . GLY A 1 219 ? -9.918 4.528 -15.941 1.00 34.50 219 GLY A N 1
ATOM 1777 C CA . GLY A 1 219 ? -9.331 3.524 -15.056 1.00 34.50 219 GLY A CA 1
ATOM 1778 C C . GLY A 1 219 ? -10.167 2.249 -14.926 1.00 34.50 219 GLY A C 1
ATOM 1779 O O . GLY A 1 219 ? -11.112 2.194 -14.146 1.00 34.50 219 GLY A O 1
ATOM 1780 N N . ARG A 1 220 ? -9.790 1.209 -15.673 1.00 31.16 220 ARG A N 1
ATOM 1781 C CA . ARG A 1 220 ? -10.012 -0.206 -15.343 1.00 31.16 220 ARG A CA 1
ATOM 1782 C C . ARG 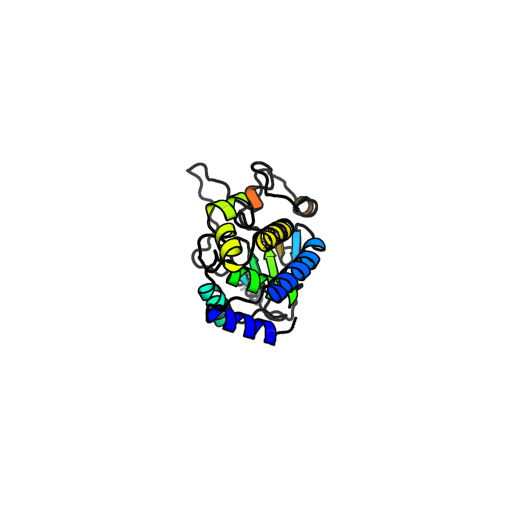A 1 220 ? -9.248 -1.076 -16.337 1.00 31.16 220 ARG A C 1
ATOM 1784 O O . ARG A 1 220 ? -9.580 -1.096 -17.517 1.00 31.16 220 ARG A O 1
ATOM 1791 N N . LEU A 1 221 ? -8.273 -1.848 -15.858 1.00 32.94 221 LEU A N 1
ATOM 1792 C CA . LEU A 1 221 ? -7.823 -3.041 -16.572 1.00 32.94 221 LEU A CA 1
ATOM 1793 C C . LEU A 1 221 ? -8.572 -4.233 -15.961 1.00 32.94 221 LEU A C 1
ATOM 1795 O O . LEU A 1 221 ? -8.188 -4.741 -14.913 1.00 32.94 221 LEU A O 1
ATOM 1799 N N . VAL A 1 222 ? -9.689 -4.633 -16.573 1.00 31.94 222 VAL A N 1
ATOM 1800 C CA . VAL A 1 222 ? -10.388 -5.878 -16.223 1.00 31.94 222 VAL A CA 1
ATOM 1801 C C . VAL A 1 222 ? -9.929 -6.937 -17.216 1.00 31.94 222 VAL A C 1
ATOM 1803 O O . VAL A 1 222 ? -10.266 -6.865 -18.395 1.00 31.94 222 VAL A O 1
ATOM 1806 N N . LEU A 1 223 ? -9.153 -7.917 -16.758 1.00 31.44 223 LEU A N 1
ATOM 1807 C CA . LEU A 1 223 ? -8.841 -9.100 -17.559 1.00 31.44 223 LEU A CA 1
ATOM 1808 C C . LEU A 1 223 ? -10.092 -9.990 -17.614 1.00 31.44 223 LEU A C 1
ATOM 1810 O O . LEU A 1 223 ? -10.277 -10.855 -16.766 1.00 31.44 223 LEU A O 1
ATOM 1814 N N . GLN A 1 224 ? -10.979 -9.756 -18.583 1.00 27.98 224 GLN A N 1
ATOM 1815 C CA . GLN A 1 224 ? -12.049 -10.704 -18.900 1.00 27.98 224 GLN A CA 1
ATOM 1816 C C . GLN A 1 224 ? -11.468 -11.863 -19.719 1.00 27.98 224 GLN A C 1
ATOM 1818 O O . GLN A 1 224 ? -10.817 -11.639 -20.740 1.00 27.98 224 GLN A O 1
ATOM 1823 N N . ARG A 1 225 ? -11.713 -13.108 -19.289 1.00 31.34 225 ARG A N 1
ATOM 1824 C CA . ARG A 1 225 ? -11.480 -14.294 -20.124 1.00 31.34 225 ARG A CA 1
ATOM 1825 C C . ARG A 1 225 ? -12.468 -14.233 -21.299 1.00 31.34 225 ARG A C 1
ATOM 1827 O O . ARG A 1 225 ? -13.661 -14.441 -21.103 1.00 31.34 225 ARG A O 1
ATOM 1834 N N . THR A 1 226 ? -12.006 -13.930 -22.510 1.00 30.36 226 THR A N 1
ATOM 1835 C CA . THR A 1 226 ? -12.808 -14.163 -23.719 1.00 30.36 226 THR A CA 1
ATOM 1836 C C . THR A 1 226 ? -12.886 -15.673 -23.978 1.00 30.36 226 THR A C 1
ATOM 1838 O O . THR A 1 226 ? -11.853 -16.346 -23.928 1.00 30.36 226 THR A O 1
ATOM 1841 N N . PRO A 1 227 ? -14.075 -16.247 -24.241 1.00 31.00 227 PRO A N 1
ATOM 1842 C CA . PRO A 1 227 ? -14.162 -17.630 -24.689 1.00 31.00 227 PRO A CA 1
ATOM 1843 C C . PRO A 1 227 ? -13.530 -17.760 -26.086 1.00 31.00 227 PRO A C 1
ATOM 1845 O O . PRO A 1 227 ? -13.545 -16.792 -26.854 1.00 31.00 227 PRO A O 1
ATOM 1848 N N . PRO A 1 228 ? -12.963 -18.929 -26.435 1.00 34.41 228 PRO A N 1
ATOM 1849 C CA . PRO A 1 228 ? -12.361 -19.133 -27.745 1.00 34.41 228 PRO A CA 1
ATOM 1850 C C . PRO A 1 228 ? -13.430 -18.976 -28.831 1.00 34.41 228 PRO A C 1
ATOM 1852 O O . PRO A 1 228 ? -14.475 -19.627 -28.792 1.00 34.41 228 PRO A O 1
ATOM 1855 N N . SER A 1 229 ? -13.173 -18.098 -29.797 1.00 35.66 229 SER A N 1
ATOM 1856 C CA . SER A 1 229 ? -13.966 -18.003 -31.019 1.00 35.66 229 SER A CA 1
ATOM 1857 C C . SER A 1 229 ? -13.851 -19.314 -31.815 1.00 35.66 229 SER A C 1
ATOM 1859 O O . SER A 1 229 ? -12.757 -19.880 -31.899 1.00 35.66 229 SER A O 1
ATOM 1861 N N . PRO A 1 230 ? -14.943 -19.821 -32.418 1.00 35.84 230 PRO A N 1
ATOM 1862 C CA . PRO A 1 230 ? -14.852 -20.971 -33.304 1.00 35.84 230 PRO A CA 1
ATOM 1863 C C . PRO A 1 230 ? -14.028 -20.608 -34.546 1.00 35.84 230 PRO A C 1
ATOM 1865 O O . PRO A 1 230 ? -14.225 -19.550 -35.145 1.00 35.84 230 PRO A O 1
ATOM 1868 N N . LEU A 1 231 ? -13.102 -21.495 -34.917 1.00 38.59 231 LEU A N 1
ATOM 1869 C CA . LEU A 1 231 ? -12.348 -21.426 -36.170 1.00 38.59 231 LEU A CA 1
ATOM 1870 C C . LEU A 1 231 ? -13.317 -21.332 -37.365 1.00 38.59 231 LEU A C 1
ATOM 1872 O O . LEU A 1 231 ? -14.321 -22.050 -37.374 1.00 38.59 231 LEU A O 1
ATOM 1876 N N . PRO A 1 232 ? -13.036 -20.495 -38.381 1.00 35.69 232 PRO A N 1
ATOM 1877 C CA . PRO A 1 232 ? -13.877 -20.425 -39.563 1.00 35.69 232 PRO A CA 1
ATOM 1878 C C . PRO A 1 232 ? -13.757 -21.737 -40.343 1.00 35.69 232 PRO A C 1
ATOM 1880 O O . PRO A 1 232 ? -12.664 -22.150 -40.734 1.00 35.69 232 PRO A O 1
ATOM 1883 N N . THR A 1 233 ? -14.891 -22.399 -40.555 1.00 40.09 233 THR A N 1
ATOM 1884 C CA . THR A 1 233 ? -15.018 -23.488 -41.519 1.00 40.09 233 THR A CA 1
ATOM 1885 C C . THR A 1 233 ? -14.714 -22.949 -42.913 1.00 40.09 233 THR A C 1
ATOM 1887 O O . THR A 1 233 ? -15.251 -21.921 -43.328 1.00 40.09 233 THR A O 1
ATOM 1890 N N . ALA A 1 234 ? -13.819 -23.635 -43.623 1.00 38.03 234 ALA A N 1
ATOM 1891 C CA . ALA A 1 234 ? -13.518 -23.357 -45.017 1.00 38.03 234 ALA A CA 1
ATOM 1892 C C . ALA A 1 234 ? -14.811 -23.443 -45.842 1.00 38.03 234 ALA A C 1
ATOM 1894 O O . ALA A 1 234 ? -15.471 -24.482 -45.868 1.00 38.03 234 ALA A O 1
ATOM 1895 N N . VAL A 1 235 ? -15.180 -22.333 -46.480 1.00 38.69 235 VAL A N 1
ATOM 1896 C CA . VAL A 1 235 ? -16.183 -22.321 -47.541 1.00 38.69 235 VAL A CA 1
ATOM 1897 C C . VAL A 1 235 ? -15.444 -22.679 -48.821 1.00 38.69 235 VAL A C 1
ATOM 1899 O O . VAL A 1 235 ? 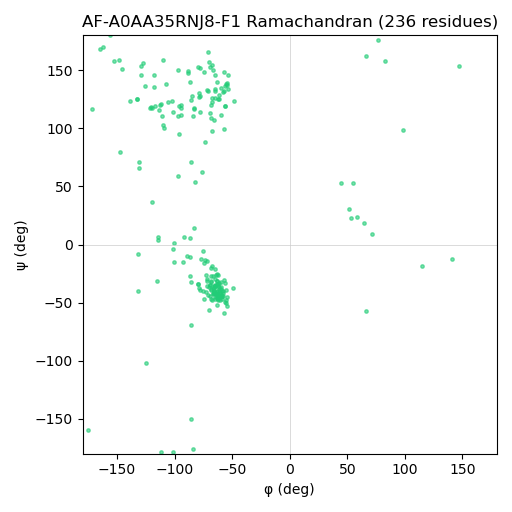-14.586 -21.929 -49.285 1.00 38.69 235 VAL A O 1
ATOM 1902 N N . ASP A 1 236 ? -15.750 -23.869 -49.319 1.00 36.94 236 ASP A N 1
ATOM 1903 C CA . ASP A 1 236 ? -15.336 -24.376 -50.618 1.00 36.94 236 ASP A CA 1
ATOM 1904 C C . ASP A 1 236 ? -15.979 -23.509 -51.713 1.00 36.94 236 ASP A C 1
ATOM 1906 O O . ASP A 1 236 ? -17.195 -23.290 -51.712 1.00 36.94 236 ASP A O 1
ATOM 1910 N N . HIS A 1 237 ? -15.165 -22.972 -52.619 1.00 41.22 237 HIS A N 1
ATOM 1911 C CA . HIS A 1 237 ? -15.638 -22.290 -53.817 1.00 41.22 237 HIS A CA 1
ATOM 1912 C C . HIS A 1 237 ? -15.246 -23.124 -55.038 1.00 41.22 237 HIS A C 1
ATOM 1914 O O . HIS A 1 237 ? -14.058 -23.291 -55.301 1.00 41.22 237 HIS A O 1
ATOM 1920 N N . SER A 1 238 ? -16.300 -23.526 -55.766 1.00 40.50 238 SER A N 1
ATOM 1921 C CA . SER A 1 238 ? -16.389 -24.136 -57.109 1.00 40.50 238 SER A CA 1
ATOM 1922 C C . SER A 1 238 ? -15.863 -25.553 -57.305 1.00 40.50 238 SER A C 1
ATOM 1924 O O . SER A 1 238 ? -14.627 -25.726 -57.298 1.00 40.50 238 SER A O 1
#

pLDDT: mean 84.76, std 22.14, range [26.27, 98.81]

Secondary structure (DSSP, 8-state):
--HHHHHHHHHHHHTTPPPPHHHHHHHHHHHHHHHHTS-SEEEEPPPTT-S--EEE---TT-HHHHHHHHHHH----SSS-EEEES--SSSSTTHHHHHHHHHHHHHH-TTTEEEE--SSSSHHHHHHHSHHHHHHHHS-HHHHHHHHHHHHHS-SEEEETTTEEEESS-S-SSTT--HHHHHT---SSPPPSSSTTGGGTS---PPTT-------SSS------PPPPPPPPP----